Protein AF-0000000068214207 (afdb_homodimer)

Solvent-accessible surface area (backbone atoms only — not comparable to full-atom values): 16714 Å² total; per-residue (Å²): 138,81,80,81,78,82,80,78,78,84,85,83,84,78,86,74,85,79,82,83,81,85,72,77,84,81,68,82,76,69,78,72,74,72,74,78,68,81,63,78,67,68,69,69,71,73,60,48,69,48,58,35,72,95,20,14,18,30,34,44,72,67,42,68,62,35,40,56,41,57,46,81,55,91,61,76,76,52,56,65,36,83,34,56,50,50,38,34,32,45,33,38,42,35,91,64,33,37,33,70,82,72,44,88,55,45,78,39,36,22,32,76,76,8,37,56,75,55,80,84,67,50,44,38,74,55,79,74,74,68,86,118,138,85,74,78,77,78,83,81,84,85,75,87,79,84,82,77,83,78,84,81,82,85,74,78,84,81,66,82,76,71,80,70,74,73,76,78,68,81,64,76,69,68,69,68,70,72,60,49,70,49,58,35,73,96,20,14,19,31,36,44,72,67,40,68,63,34,39,56,42,58,46,82,55,92,61,75,76,53,57,65,36,82,35,57,51,49,37,34,34,45,32,39,42,35,90,66,33,37,33,70,82,71,44,88,55,45,79,39,35,22,31,77,77,8,37,56,77,56,80,83,67,48,45,39,74,56,78,73,75,67,86,116

Radius of gyration: 29.57 Å; Cα contacts (8 Å, |Δi|>4): 402; chains: 2; bounding box: 82×97×97 Å

Nearest PDB structures (foldseek):
  4lot-assembly1_A  TM=7.565E-01  e=9.568E-03  Homo sapiens
  3zd2-assembly1_A  TM=7.127E-01  e=1.362E-02  Homo sapiens
  3zd2-assembly1_B  TM=7.220E-01  e=1.724E-02  Homo sapiens
  8cmu-assembly1_D  TM=7.152E-01  e=2.182E-02  Homo sapiens
  2v8e-assembly1_A  TM=5.610E-01  e=4.692E-02  Homo sapiens

pLDDT: mean 70.34, std 30.85, range [21.95, 98.81]

Secondary structure (DSSP, 8-state):
-------------------------------------------------PBPGGG-EEPPPPPTTEEEEEESS-----TT-EE-TT-EEEEEEPTTEEETT-SSSEEEEB-TTS-BSSPPP-EEEP------/-------------------------------------------------PBPGGG-EEPPPPPTTEEEEEESS-----TT-EE-TT-EEEEEEPTTEEETT-SSSEEEEB-TTS-BSSPPP-EEEP------

Sequence (264 aa):
MTTVLLYRSLTLLVVYSFISNIYGVLSPAIPVTYNHSSTRIKREDTKSNEKGANGTCIAPPQPANGRWIVLGSNLTNVPGQIIDKFTVLSITCNNNYVLSTHETFHLMVCLDEGKWNSEMPHCNIKKRHNAIMTTVLLYRSLTLLVVYSFISNIYGVLSPAIPVTYNHSSTRIKREDTKSNEKGANGTCIAPPQPANGRWIVLGSNLTNVPGQIIDKFTVLSITCNNNYVLSTHETFHLMVCLDEGKWNSEMPHCNIKKRHNAI

InterPro domains:
  IPR000436 Sushi/SCR/CCP domain [PF00084] (88-123)
  IPR000436 Sushi/SCR/CCP domain [PS50923] (55-125)
  IPR000436 Sushi/SCR/CCP domain [SM00032] (57-123)
  IPR000436 Sushi/SCR/CCP domain [cd00033] (57-123)
  IPR035976 Sushi/SCR/CCP superfamily [SSF57535] (57-125)

Structure (mmCIF, N/CA/C/O backbone):
data_AF-0000000068214207-model_v1
#
loop_
_entity.id
_entity.type
_entity.pdbx_description
1 polymer 'Sushi domain-containing protein'
#
loop_
_atom_site.group_PDB
_atom_site.id
_atom_site.type_symbol
_atom_site.label_atom_id
_atom_site.label_alt_id
_atom_site.label_comp_id
_atom_site.label_asym_id
_atom_site.label_entity_id
_atom_site.label_seq_id
_atom_site.pdbx_PDB_ins_code
_atom_site.Cartn_x
_atom_site.Cartn_y
_atom_site.Cartn_z
_atom_site.occupancy
_atom_site.B_iso_or_equiv
_atom_site.auth_seq_id
_atom_site.auth_comp_id
_atom_site.auth_asym_id
_atom_site.auth_atom_id
_atom_site.pdbx_PDB_model_num
ATOM 1 N N . MET A 1 1 ? 32.438 4.137 60.844 1 35.41 1 MET A N 1
ATOM 2 C CA . MET A 1 1 ? 31.312 3.393 60.281 1 35.41 1 MET A CA 1
ATOM 3 C C . MET A 1 1 ? 30.469 4.273 59.375 1 35.41 1 MET A C 1
ATOM 5 O O . MET A 1 1 ? 29.641 5.059 59.844 1 35.41 1 MET A O 1
ATOM 9 N N . THR A 1 2 ? 31.203 5.051 58.469 1 40.19 2 THR A N 1
ATOM 10 C CA . THR A 1 2 ? 30.953 6.148 57.531 1 40.19 2 THR A CA 1
ATOM 11 C C . THR A 1 2 ? 30 5.715 56.406 1 40.19 2 THR A C 1
ATOM 13 O O . THR A 1 2 ? 30.219 4.688 55.781 1 40.19 2 THR A O 1
ATOM 16 N N . THR A 1 3 ? 28.641 6 56.625 1 37.28 3 THR A N 1
ATOM 17 C CA . THR A 1 3 ? 27.422 5.688 55.906 1 37.28 3 THR A CA 1
ATOM 18 C C . THR A 1 3 ? 27.531 6.125 54.438 1 37.28 3 THR A C 1
ATOM 20 O O . THR A 1 3 ? 27.922 7.258 54.156 1 37.28 3 THR A O 1
ATOM 23 N N . VAL A 1 4 ? 27.875 5.242 53.438 1 33.78 4 VAL A N 1
ATOM 24 C CA . VAL A 1 4 ? 28.062 5.227 52 1 33.78 4 VAL A CA 1
ATOM 25 C C . VAL A 1 4 ? 26.797 5.73 51.312 1 33.78 4 VAL A C 1
ATOM 27 O O . VAL A 1 4 ? 25.766 5.059 51.312 1 33.78 4 VAL A O 1
ATOM 30 N N . LEU A 1 5 ? 26.422 7.055 51.531 1 31.66 5 LEU A N 1
ATOM 31 C CA . LEU A 1 5 ? 25.203 7.551 50.906 1 31.66 5 LEU A CA 1
ATOM 32 C C . LEU A 1 5 ? 25.234 7.336 49.406 1 31.66 5 LEU A C 1
ATOM 34 O O . LEU A 1 5 ? 26.25 7.633 48.75 1 31.66 5 LEU A O 1
ATOM 38 N N . LEU A 1 6 ? 24.422 6.43 48.844 1 29.53 6 LEU A N 1
ATOM 39 C CA . LEU A 1 6 ? 24 5.926 47.562 1 29.53 6 LEU A CA 1
ATOM 40 C C . LEU A 1 6 ? 23.609 7.07 46.625 1 29.53 6 LEU A C 1
ATOM 42 O O . LEU A 1 6 ? 22.734 7.871 46.969 1 29.53 6 LEU A O 1
ATOM 46 N N . TYR A 1 7 ? 24.578 7.699 45.75 1 28.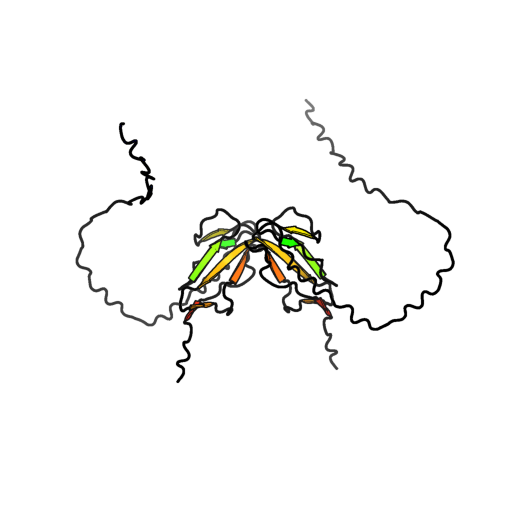33 7 TYR A N 1
ATOM 47 C CA . TYR A 1 7 ? 24.609 8.734 44.75 1 28.33 7 TYR A CA 1
ATOM 48 C C . TYR A 1 7 ? 23.641 8.422 43.594 1 28.33 7 TYR A C 1
ATOM 50 O O . TYR A 1 7 ? 23.969 7.633 42.719 1 28.33 7 TYR A O 1
ATOM 58 N N . ARG A 1 8 ? 22.344 7.926 43.688 1 31.72 8 ARG A N 1
ATOM 59 C CA . ARG A 1 8 ? 21.656 7.512 42.469 1 31.72 8 ARG A CA 1
ATOM 60 C C . ARG A 1 8 ? 21.344 8.703 41.562 1 31.72 8 ARG A C 1
ATOM 62 O O . ARG A 1 8 ? 20.344 9.398 41.781 1 31.72 8 ARG A O 1
ATOM 69 N N . SER A 1 9 ? 22.156 9.852 41.312 1 30.44 9 SER A N 1
ATOM 70 C CA . SER A 1 9 ? 21.594 11.039 40.656 1 30.44 9 SER A CA 1
ATOM 71 C C . SER A 1 9 ? 21.344 10.797 39.188 1 30.44 9 SER A C 1
ATOM 73 O O . SER A 1 9 ? 22.281 10.688 38.375 1 30.44 9 SER A O 1
ATOM 75 N N . LEU A 1 10 ? 20.453 9.922 38.594 1 27.72 10 LEU A N 1
ATOM 76 C CA . LEU A 1 10 ? 20.312 9.773 37.156 1 27.72 10 LEU A CA 1
ATOM 77 C C . LEU A 1 10 ? 19.844 11.078 36.5 1 27.72 10 LEU A C 1
ATOM 79 O O . LEU A 1 10 ? 18.797 11.617 36.906 1 27.72 10 LEU A O 1
ATOM 83 N N . THR A 1 11 ? 20.703 12.016 35.781 1 28.22 11 THR A N 1
ATOM 84 C CA . THR A 1 11 ? 20.656 13.281 35.062 1 28.22 11 THR A CA 1
ATOM 85 C C . THR A 1 11 ? 19.781 13.156 33.812 1 28.22 11 THR A C 1
ATOM 87 O O . THR A 1 11 ? 20.016 12.273 33 1 28.22 11 THR A O 1
ATOM 90 N N . LEU A 1 12 ? 18.391 13.547 33.75 1 24.48 12 LEU A N 1
ATOM 91 C CA . LEU A 1 12 ? 17.375 13.672 32.719 1 24.48 12 LEU A CA 1
ATOM 92 C C . LEU A 1 12 ? 17.766 14.727 31.688 1 24.48 12 LEU A C 1
ATOM 94 O O . LEU A 1 12 ? 17.875 15.906 32.031 1 24.48 12 LEU A O 1
ATOM 98 N N . LEU A 1 13 ? 18.656 14.594 30.625 1 25.36 13 LEU A N 1
ATOM 99 C CA . LEU A 1 13 ? 19.125 15.531 29.609 1 25.36 13 LEU A CA 1
ATOM 100 C C . LEU A 1 13 ? 17.984 15.992 28.719 1 25.36 13 LEU A C 1
ATOM 102 O O . LEU A 1 13 ? 17.422 15.195 27.953 1 25.36 13 LEU A O 1
ATOM 106 N N . VAL A 1 14 ? 17 16.953 29 1 24.53 14 VAL A N 1
ATOM 107 C CA . VAL A 1 14 ? 15.93 17.547 28.203 1 24.53 14 VAL A CA 1
ATOM 108 C C . VAL A 1 14 ? 16.516 18.469 27.141 1 24.53 14 VAL A C 1
ATOM 110 O O . VAL A 1 14 ? 17.234 19.406 27.453 1 24.53 14 VAL A O 1
ATOM 113 N N . VAL A 1 15 ? 16.953 18.078 25.844 1 24.22 15 VAL A N 1
ATOM 114 C CA . VAL A 1 15 ? 17.531 18.828 24.719 1 24.22 15 VAL A CA 1
ATOM 115 C C . VAL A 1 15 ? 16.531 19.891 24.25 1 24.22 15 VAL A C 1
ATOM 117 O O . VAL A 1 15 ? 15.562 19.578 23.547 1 24.22 15 VAL A O 1
ATOM 120 N N . TYR A 1 16 ? 15.938 20.844 24.984 1 22.55 16 TYR A N 1
ATOM 121 C CA . TYR A 1 16 ? 14.984 21.844 24.531 1 22.55 16 TYR A CA 1
ATOM 122 C C . TYR A 1 16 ? 15.656 22.891 23.641 1 22.55 16 TYR A C 1
ATOM 124 O O . TYR A 1 16 ? 16.562 23.594 24.078 1 22.55 16 TYR A O 1
ATOM 132 N N . SER A 1 17 ? 16.125 22.672 22.344 1 25.27 17 SER A N 1
ATOM 133 C CA . SER A 1 17 ? 16.734 23.766 21.609 1 25.27 17 SER A CA 1
ATOM 134 C C . SER A 1 17 ? 15.789 24.953 21.484 1 25.27 17 SER A C 1
ATOM 136 O O . SER A 1 17 ? 14.688 24.828 20.953 1 25.27 17 SER A O 1
ATOM 138 N N . PHE A 1 18 ? 15.82 26 22.312 1 23.94 18 PHE A N 1
ATOM 139 C CA . PHE A 1 18 ? 15.211 27.312 22.516 1 23.94 18 PHE A CA 1
ATOM 140 C C . PHE A 1 18 ? 15.508 28.234 21.344 1 23.94 18 PHE A C 1
ATOM 142 O O . PHE A 1 18 ? 16.656 28.656 21.141 1 23.94 18 PHE A O 1
ATOM 149 N N . ILE A 1 19 ? 14.891 28.141 20.094 1 27.11 19 ILE A N 1
ATOM 150 C CA . ILE A 1 19 ? 15 29.141 19.047 1 27.11 19 ILE A CA 1
ATOM 151 C C . ILE A 1 19 ? 14.609 30.516 19.594 1 27.11 19 ILE A C 1
ATOM 153 O O . ILE A 1 19 ? 13.586 30.641 20.266 1 27.11 19 ILE A O 1
ATOM 157 N N . SER A 1 20 ? 15.492 31.484 19.531 1 25.88 20 SER A N 1
ATOM 158 C CA . SER A 1 20 ? 15.617 32.875 19.922 1 25.88 20 SER A CA 1
ATOM 159 C C . SER A 1 20 ? 14.383 33.688 19.516 1 25.88 20 SER A C 1
ATOM 161 O O . SER A 1 20 ? 13.672 33.312 18.594 1 25.88 20 SER A O 1
ATOM 163 N N . ASN A 1 21 ? 13.953 34.719 20.344 1 25.84 21 ASN A N 1
ATOM 164 C CA . ASN A 1 21 ? 12.922 35.656 20.781 1 25.84 21 ASN A CA 1
ATOM 165 C C . ASN A 1 21 ? 12.852 36.875 19.875 1 25.84 21 ASN A C 1
ATOM 167 O O . ASN A 1 21 ? 13.578 37.875 20.078 1 25.84 21 ASN A O 1
ATOM 171 N N . ILE A 1 22 ? 12.836 36.969 18.531 1 25.45 22 ILE A N 1
ATOM 172 C CA . ILE A 1 22 ? 12.891 38.219 17.766 1 25.45 22 ILE A CA 1
ATOM 173 C C . ILE A 1 22 ? 11.742 39.125 18.188 1 25.45 22 ILE A C 1
ATOM 175 O O . ILE A 1 22 ? 10.57 38.781 18.016 1 25.45 22 ILE A O 1
ATOM 179 N N . TYR A 1 23 ? 11.836 40.094 19.141 1 27.39 23 TYR A N 1
ATOM 180 C CA . TYR A 1 23 ? 11.023 41 19.938 1 27.39 23 TYR A CA 1
ATOM 181 C C . TYR A 1 23 ? 10.359 42.031 19.031 1 27.39 23 TYR A C 1
ATOM 183 O O . TYR A 1 23 ? 9.727 42.969 19.531 1 27.39 23 TYR A O 1
ATOM 191 N N . GLY A 1 24 ? 10.461 42.156 17.734 1 28.98 24 GLY A N 1
ATOM 192 C CA . GLY A 1 24 ? 10.109 43.469 17.234 1 28.98 24 GLY A CA 1
ATOM 193 C C . GLY A 1 24 ? 8.703 43.906 17.625 1 28.98 24 GLY A C 1
ATOM 194 O O . GLY A 1 24 ? 7.898 43.094 18.047 1 28.98 24 GLY A O 1
ATOM 195 N N . VAL A 1 25 ? 8.359 45.312 17.641 1 34.81 25 VAL A N 1
ATOM 196 C CA . VAL A 1 25 ? 7.297 46.219 18.078 1 34.81 25 VAL A CA 1
ATOM 197 C C . VAL A 1 25 ? 5.961 45.75 17.484 1 34.81 25 VAL A C 1
ATOM 199 O O . VAL A 1 25 ? 5.887 45.344 16.328 1 34.81 25 VAL A O 1
ATOM 202 N N . LEU A 1 26 ? 4.945 45.5 18.375 1 28.33 26 LEU A N 1
ATOM 203 C CA . LEU A 1 26 ? 3.584 44.969 18.312 1 28.33 26 LEU A CA 1
ATOM 204 C C . LEU A 1 26 ? 2.662 45.969 17.594 1 28.33 26 LEU A C 1
ATOM 206 O O . LEU A 1 26 ? 2.373 47.031 18.094 1 28.33 26 LEU A O 1
ATOM 210 N N . SER A 1 27 ? 3.037 46.438 16.391 1 33.22 27 SER A N 1
ATOM 211 C CA . SER A 1 27 ? 2.111 47.438 15.852 1 33.22 27 SER A CA 1
ATOM 212 C C . SER A 1 27 ? 0.667 46.969 15.969 1 33.22 27 SER A C 1
ATOM 214 O O . SER A 1 27 ? 0.401 45.781 16 1 33.22 27 SER A O 1
ATOM 216 N N . PRO A 1 28 ? -0.326 47.969 16.359 1 29.81 28 PRO A N 1
ATOM 217 C CA . PRO A 1 28 ? -1.737 47.656 16.609 1 29.81 28 PRO A CA 1
ATOM 218 C C . PRO A 1 28 ? -2.383 46.844 15.5 1 29.81 28 PRO A C 1
ATOM 220 O O . PRO A 1 28 ? -2.043 47 14.328 1 29.81 28 PRO A O 1
ATOM 223 N N . ALA A 1 29 ? -2.793 45.656 15.789 1 31.72 29 ALA A N 1
ATOM 224 C CA . ALA A 1 29 ? -3.381 44.688 14.859 1 31.72 29 ALA A CA 1
ATOM 225 C C . ALA A 1 29 ? -4.602 45.281 14.164 1 31.72 29 ALA A C 1
ATOM 227 O O . ALA A 1 29 ? -5.516 45.781 14.82 1 31.72 29 ALA A O 1
ATOM 228 N N . ILE A 1 30 ? -4.289 46.062 13.133 1 33.38 30 ILE A N 1
ATOM 229 C CA . ILE A 1 30 ? -5.43 46.562 12.359 1 33.38 30 ILE A CA 1
ATOM 230 C C . ILE A 1 30 ? -6.465 45.438 12.219 1 33.38 30 ILE A C 1
ATOM 232 O O . ILE A 1 30 ? -6.109 44.281 12.016 1 33.38 30 ILE A O 1
ATOM 236 N N . PRO A 1 31 ? -7.652 45.594 12.773 1 30.81 31 PRO A N 1
ATOM 237 C CA . PRO A 1 31 ? -8.75 44.625 12.68 1 30.81 31 PRO A CA 1
ATOM 238 C C . PRO A 1 31 ? -9 44.156 11.25 1 30.81 31 PRO A C 1
ATOM 240 O O . PRO A 1 31 ? -9.227 44.969 10.359 1 30.81 31 PRO A O 1
ATOM 243 N N . VAL A 1 32 ? -8.164 43.375 10.75 1 29.14 32 VAL A N 1
ATOM 244 C CA . VAL A 1 32 ? -8.453 42.906 9.391 1 29.14 32 VAL A CA 1
ATOM 245 C C . VAL A 1 32 ? -9.852 42.281 9.336 1 29.14 32 VAL A C 1
ATOM 247 O O . VAL A 1 32 ? -10.148 41.344 10.078 1 29.14 32 VAL A O 1
ATOM 250 N N . THR A 1 33 ? -10.844 43.031 9.172 1 29.58 33 THR A N 1
ATOM 251 C CA . THR A 1 33 ? -12.18 42.562 8.867 1 29.58 33 THR A CA 1
ATOM 252 C C . THR A 1 33 ? -12.133 41.5 7.773 1 29.58 33 THR A C 1
ATOM 254 O O . THR A 1 33 ? -11.555 41.719 6.707 1 29.58 33 THR A O 1
ATOM 257 N N . TYR A 1 34 ? -11.883 40.281 8.18 1 25.53 34 TYR A N 1
ATOM 258 C CA . TYR A 1 34 ? -11.992 39.156 7.242 1 25.53 34 TYR A CA 1
ATOM 259 C C . TYR A 1 34 ? -13.359 39.156 6.559 1 25.53 34 TYR A C 1
ATOM 261 O O . TYR A 1 34 ? -14.391 39.125 7.227 1 25.53 34 TYR A O 1
ATOM 269 N N . ASN A 1 35 ? -13.562 40.062 5.676 1 28.19 35 ASN A N 1
ATOM 270 C CA . ASN A 1 35 ? -14.742 39.812 4.859 1 28.19 35 ASN A CA 1
ATOM 271 C C . ASN A 1 35 ? -14.789 38.375 4.371 1 28.19 35 ASN A C 1
ATOM 273 O O . ASN A 1 35 ? -13.82 37.875 3.799 1 28.19 35 ASN A O 1
ATOM 277 N N . HIS A 1 36 ? -15.523 37.469 5.113 1 27.23 36 HIS A N 1
ATOM 278 C CA .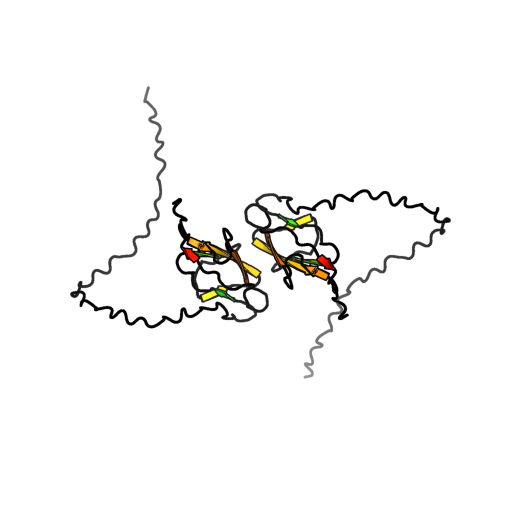 HIS A 1 36 ? -15.906 36.094 4.773 1 27.23 36 HIS A CA 1
ATOM 279 C C . HIS A 1 36 ? -16.453 36.031 3.352 1 27.23 36 HIS A C 1
ATOM 281 O O . HIS A 1 36 ? -17.656 36.125 3.139 1 27.23 36 HIS A O 1
ATOM 287 N N . SER A 1 37 ? -16.047 36.75 2.428 1 32.69 37 SER A N 1
ATOM 288 C CA . SER A 1 37 ? -16.578 36.375 1.122 1 32.69 37 SER A CA 1
ATOM 289 C C . SER A 1 37 ? -16.406 34.875 0.877 1 32.69 37 SER A C 1
ATOM 291 O O . SER A 1 37 ? -15.375 34.281 1.229 1 32.69 37 SER A O 1
ATOM 293 N N . SER A 1 38 ? -17.5 34.031 0.936 1 33.53 38 SER A N 1
ATOM 294 C CA . SER A 1 38 ? -17.688 32.625 0.613 1 33.53 38 SER A CA 1
ATOM 295 C C . SER A 1 38 ? -16.891 32.25 -0.625 1 33.53 38 SER A C 1
ATOM 297 O O . SER A 1 38 ? -17.438 32.188 -1.729 1 33.53 38 SER A O 1
ATOM 299 N N . THR A 1 39 ? -15.891 32.906 -1.012 1 33.38 39 THR A N 1
ATOM 300 C CA . THR A 1 39 ? -15.172 32.312 -2.141 1 33.38 39 THR A CA 1
ATOM 301 C C . THR A 1 39 ? -14.938 30.828 -1.913 1 33.38 39 THR A C 1
ATOM 303 O O . THR A 1 39 ? -14.484 30.422 -0.842 1 33.38 39 THR A O 1
ATOM 306 N N . ARG A 1 40 ? -15.867 29.953 -2.443 1 33.78 40 ARG A N 1
ATOM 307 C CA . ARG A 1 40 ? -15.633 28.516 -2.578 1 33.78 40 ARG A CA 1
ATOM 308 C C . ARG A 1 40 ? -14.148 28.219 -2.764 1 33.78 40 ARG A C 1
ATOM 310 O O . ARG A 1 40 ? -13.562 28.562 -3.793 1 33.78 40 ARG A O 1
ATOM 317 N N . ILE A 1 41 ? -13.32 28.562 -1.83 1 36.31 41 ILE A N 1
ATOM 318 C CA . ILE A 1 41 ? -11.945 28.094 -1.821 1 36.31 41 ILE A CA 1
ATOM 319 C C . ILE A 1 41 ? -11.844 26.781 -2.605 1 36.31 41 ILE A C 1
ATOM 321 O O . ILE A 1 41 ? -12.492 25.797 -2.256 1 36.31 41 ILE A O 1
ATOM 325 N N . LYS A 1 42 ? -11.898 26.844 -3.922 1 34.62 42 LYS A N 1
ATOM 326 C CA . LYS A 1 42 ? -11.461 25.672 -4.688 1 34.62 42 LYS A CA 1
ATOM 327 C C . LYS A 1 42 ? -10.5 24.812 -3.875 1 34.62 42 LYS A C 1
ATOM 329 O O . LYS A 1 42 ? -9.461 25.281 -3.426 1 34.62 42 LYS A O 1
ATOM 334 N N . ARG A 1 43 ? -10.953 24.109 -2.842 1 36.53 43 ARG A N 1
ATOM 335 C CA . ARG A 1 43 ? -10.078 23.047 -2.367 1 36.53 43 ARG A CA 1
ATOM 336 C C . ARG A 1 43 ? -9.117 22.594 -3.463 1 36.53 43 ARG A C 1
ATOM 338 O O . ARG A 1 43 ? -9.539 22.094 -4.504 1 36.53 43 ARG A O 1
ATOM 345 N N . GLU A 1 44 ? -8.234 23.484 -3.926 1 37.47 44 GLU A N 1
ATOM 346 C CA . GLU A 1 44 ? -7.184 22.891 -4.75 1 37.47 44 GLU A CA 1
ATOM 347 C C . GLU A 1 44 ? -7.004 21.406 -4.438 1 37.47 44 GLU A C 1
ATOM 349 O O . GLU A 1 44 ? -6.656 21.047 -3.311 1 37.47 44 GLU A O 1
ATOM 354 N N . ASP A 1 45 ? -7.977 20.594 -4.809 1 41.16 45 ASP A N 1
ATOM 355 C CA . ASP A 1 45 ? -7.664 19.172 -4.879 1 41.16 45 ASP A CA 1
ATOM 356 C C . ASP A 1 45 ? -6.168 18.938 -5.07 1 41.16 45 ASP A C 1
ATOM 358 O O . ASP A 1 45 ? -5.637 19.156 -6.16 1 41.16 45 ASP A O 1
ATOM 362 N N . THR A 1 46 ? -5.352 19.516 -4.25 1 45.47 46 THR A N 1
ATOM 363 C CA . THR A 1 46 ? -3.938 19.172 -4.277 1 45.47 46 THR A CA 1
ATOM 364 C C . THR A 1 46 ? -3.75 17.734 -4.777 1 45.47 46 THR A C 1
ATOM 366 O O . THR A 1 46 ? -3.836 16.781 -3.996 1 45.47 46 THR A O 1
ATOM 369 N N . LYS A 1 47 ? -4.445 17.484 -5.82 1 51 47 LYS A N 1
ATOM 370 C CA . LYS A 1 47 ? -4.105 16.219 -6.484 1 51 47 LYS A CA 1
ATOM 371 C C . LYS A 1 47 ? -2.598 15.984 -6.465 1 51 47 LYS A C 1
ATOM 373 O O . LYS A 1 47 ? -1.826 16.812 -6.953 1 51 47 LYS A O 1
ATOM 378 N N . SER A 1 48 ? -2.074 15.508 -5.453 1 58.78 48 SER A N 1
ATOM 379 C CA . SER A 1 48 ? -0.703 15.023 -5.363 1 58.78 48 SER A CA 1
ATOM 380 C C . SER A 1 48 ? -0.251 14.391 -6.676 1 58.78 48 SER A C 1
ATOM 382 O O . SER A 1 48 ? 0.478 13.398 -6.676 1 58.78 48 SER A O 1
ATOM 384 N N . ASN A 1 49 ? -0.921 14.906 -7.742 1 63.75 49 ASN A N 1
ATOM 385 C CA . ASN A 1 49 ? -0.551 14.242 -8.984 1 63.75 49 ASN A CA 1
ATOM 386 C C . ASN A 1 49 ? 0.759 14.781 -9.547 1 63.75 49 ASN A C 1
ATOM 388 O O . ASN A 1 49 ? 1.098 14.523 -10.703 1 63.75 49 ASN A O 1
ATOM 392 N N . GLU A 1 50 ? 1.36 15.602 -8.688 1 72.38 50 GLU A N 1
ATOM 393 C CA . GLU A 1 50 ? 2.619 16.062 -9.273 1 72.38 50 GLU A CA 1
ATOM 394 C C . GLU A 1 50 ? 3.627 14.914 -9.367 1 72.38 50 GLU A C 1
ATOM 396 O O . GLU A 1 50 ? 3.791 14.141 -8.422 1 72.38 50 GLU A O 1
ATOM 401 N N . LYS A 1 51 ? 4.07 14.711 -10.602 1 77.44 51 LYS A N 1
ATOM 402 C CA . LYS A 1 51 ? 5.062 13.68 -10.891 1 77.44 51 LYS A CA 1
ATOM 403 C C . LYS A 1 51 ? 6.48 14.219 -10.727 1 77.44 51 LYS A C 1
ATOM 405 O O . LYS A 1 51 ? 6.781 15.328 -11.164 1 77.44 51 LYS A O 1
ATOM 410 N N . GLY A 1 52 ? 7.211 13.547 -9.922 1 80.25 52 GLY A N 1
ATOM 411 C CA . GLY A 1 52 ? 8.633 13.859 -9.836 1 80.25 52 GLY A CA 1
ATOM 412 C C . GLY A 1 52 ? 9.414 13.383 -11.047 1 80.25 52 GLY A C 1
ATOM 413 O O . GLY A 1 52 ? 8.836 12.828 -11.992 1 80.25 52 GLY A O 1
ATOM 414 N N . ALA A 1 53 ? 10.602 13.75 -11.109 1 82.12 53 ALA A N 1
ATOM 415 C CA . ALA A 1 53 ? 11.492 13.258 -12.164 1 82.12 53 ALA A CA 1
ATOM 416 C C . ALA A 1 53 ? 11.773 11.766 -11.992 1 82.12 53 ALA A C 1
ATOM 418 O O . ALA A 1 53 ? 11.766 11.25 -10.875 1 82.12 53 ALA A O 1
ATOM 419 N N . ASN A 1 54 ? 12.047 11.008 -13.062 1 88.88 54 ASN A N 1
ATOM 420 C CA . ASN A 1 54 ? 12.547 9.641 -13.102 1 88.88 54 ASN A CA 1
ATOM 421 C C . ASN A 1 54 ? 11.641 8.695 -12.32 1 88.88 54 ASN A C 1
ATOM 423 O O . ASN A 1 54 ? 12.125 7.84 -11.578 1 88.88 54 ASN A O 1
ATOM 427 N N . GLY A 1 55 ? 10.359 9 -12.32 1 91.69 55 GLY A N 1
ATOM 428 C CA . GLY A 1 55 ? 9.422 8.047 -11.742 1 91.69 55 GLY A CA 1
ATOM 429 C C . GLY A 1 55 ? 9.211 8.258 -10.25 1 91.69 55 GLY A C 1
ATOM 430 O O . GLY A 1 55 ? 8.633 7.398 -9.578 1 91.69 55 GLY A O 1
ATOM 431 N N . THR A 1 56 ? 9.828 9.336 -9.742 1 95.75 56 THR A N 1
ATOM 432 C CA . THR A 1 56 ? 9.641 9.68 -8.336 1 95.75 56 THR A CA 1
ATOM 433 C C . THR A 1 56 ? 8.344 10.453 -8.141 1 95.75 56 THR A C 1
ATOM 435 O O . THR A 1 56 ? 7.754 10.945 -9.102 1 95.75 56 THR A O 1
ATOM 438 N N . CYS A 1 57 ? 7.93 10.484 -6.969 1 97.12 57 CYS A N 1
ATOM 439 C CA . CYS A 1 57 ? 6.738 11.25 -6.625 1 97.12 57 CYS A CA 1
ATOM 440 C C . CYS A 1 57 ? 7.102 12.508 -5.844 1 97.12 57 CYS A C 1
ATOM 442 O O . CYS A 1 57 ? 8.203 12.609 -5.293 1 97.12 57 CYS A O 1
ATOM 444 N N . ILE A 1 58 ? 6.188 13.438 -5.906 1 96.75 58 ILE A N 1
ATOM 445 C CA . ILE A 1 58 ? 6.262 14.617 -5.047 1 96.75 58 ILE A CA 1
ATOM 446 C C . ILE A 1 58 ? 5.332 14.438 -3.846 1 96.75 58 ILE A C 1
ATOM 448 O O . ILE A 1 58 ? 4.156 14.102 -4.008 1 96.75 58 ILE A O 1
ATOM 452 N N . ALA A 1 59 ? 5.895 14.555 -2.643 1 96.88 59 ALA A N 1
ATOM 453 C CA . ALA A 1 59 ? 5.09 14.391 -1.435 1 96.88 59 ALA A CA 1
ATOM 454 C C . ALA A 1 59 ? 3.9 15.344 -1.436 1 96.88 59 ALA A C 1
ATOM 456 O O . ALA A 1 59 ? 4.062 16.547 -1.642 1 96.88 59 ALA A O 1
ATOM 457 N N . PRO A 1 60 ? 2.725 14.828 -1.181 1 97.5 60 PRO A N 1
ATOM 458 C CA . PRO A 1 60 ? 1.553 15.703 -1.15 1 97.5 60 PRO A CA 1
ATOM 459 C C . PRO A 1 60 ? 1.519 16.594 0.087 1 97.5 60 PRO A C 1
ATOM 461 O O . PRO A 1 60 ? 2.264 16.375 1.042 1 97.5 60 PRO A O 1
ATOM 464 N N . PRO A 1 61 ? 0.669 17.641 0.033 1 97.56 61 PRO A N 1
ATOM 465 C CA . PRO A 1 61 ? 0.436 18.359 1.2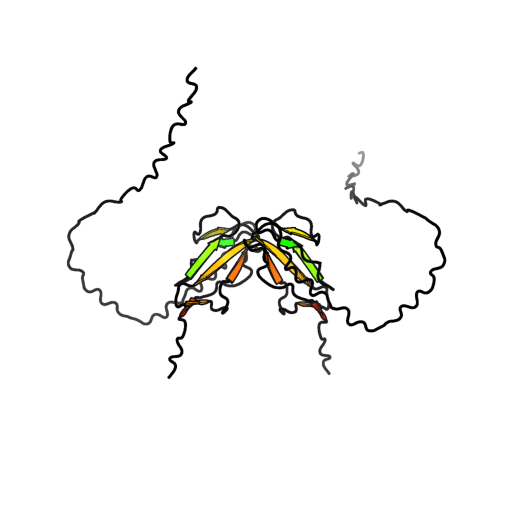82 1 97.56 61 PRO A CA 1
ATOM 466 C C . PRO A 1 61 ? -0.102 17.469 2.395 1 97.56 61 PRO A C 1
ATOM 468 O O . PRO A 1 61 ? -0.712 16.438 2.119 1 97.56 61 PRO A O 1
ATOM 471 N N . GLN A 1 62 ? 0.209 17.828 3.607 1 97.81 62 GLN A N 1
ATOM 472 C CA . GLN A 1 62 ? -0.462 17.141 4.699 1 97.81 62 GLN A CA 1
ATOM 473 C C . GLN A 1 62 ? -1.976 17.312 4.617 1 97.81 62 GLN A C 1
ATOM 475 O O . GLN A 1 62 ? -2.463 18.391 4.285 1 97.81 62 GLN A O 1
ATOM 480 N N . PRO A 1 63 ? -2.768 16.312 4.859 1 98.12 63 PRO A N 1
ATOM 481 C CA . PRO A 1 63 ? -4.219 16.5 4.844 1 98.12 63 PRO A CA 1
ATOM 482 C C . PRO A 1 63 ? -4.715 17.391 5.984 1 98.12 63 PRO A C 1
ATOM 484 O O . PRO A 1 63 ? -4.145 17.375 7.078 1 98.12 63 PRO A O 1
ATOM 487 N N . ALA A 1 64 ? -5.777 18.109 5.684 1 98.06 64 ALA A N 1
ATOM 488 C CA . ALA A 1 64 ? -6.445 18.812 6.777 1 98.06 64 ALA A CA 1
ATOM 489 C C . ALA A 1 64 ? -6.93 17.828 7.84 1 98.06 64 ALA A C 1
ATOM 491 O O . ALA A 1 64 ? -7.52 16.797 7.516 1 98.06 64 ALA A O 1
ATOM 492 N N . ASN A 1 65 ? -6.562 18.141 9.062 1 98.31 65 ASN A N 1
ATOM 493 C CA . ASN A 1 65 ? -7.004 17.375 10.234 1 98.31 65 ASN A CA 1
ATOM 494 C C . ASN A 1 65 ? -6.445 15.953 10.219 1 98.31 65 ASN A C 1
ATOM 496 O O . ASN A 1 65 ? -7.09 15.023 10.711 1 98.31 65 ASN A O 1
ATOM 500 N N . GLY A 1 66 ? -5.359 15.773 9.633 1 98.69 66 GLY A N 1
ATOM 501 C CA . GLY A 1 66 ? -4.641 14.516 9.586 1 98.69 66 GLY A CA 1
ATOM 502 C C . GLY A 1 66 ? -3.166 14.672 9.273 1 98.69 66 GLY A C 1
ATOM 503 O O . GLY A 1 66 ? -2.633 15.789 9.32 1 98.69 66 GLY A O 1
ATOM 504 N N . ARG A 1 67 ? -2.537 13.57 9.016 1 98.56 67 ARG A N 1
ATOM 505 C CA . ARG A 1 67 ? -1.124 13.57 8.648 1 98.56 67 ARG A CA 1
ATOM 506 C C . ARG A 1 67 ? -0.765 12.328 7.848 1 98.56 67 ARG A C 1
ATOM 508 O O . ARG A 1 67 ? -1.469 11.32 7.914 1 98.56 67 ARG A O 1
ATOM 515 N N . TRP A 1 68 ? 0.235 12.469 7.078 1 98.31 68 TRP A N 1
ATOM 516 C CA . TRP A 1 68 ? 0.935 11.297 6.578 1 98.31 68 TRP A CA 1
ATOM 517 C C . TRP A 1 68 ? 2.369 11.25 7.09 1 98.31 68 TRP A C 1
ATOM 519 O O . TRP A 1 68 ? 2.955 12.289 7.402 1 98.31 68 TRP A O 1
ATOM 529 N N . ILE A 1 69 ? 2.922 10.125 7.27 1 98.12 69 ILE A N 1
ATOM 530 C CA . ILE A 1 69 ? 4.328 9.906 7.59 1 98.12 69 ILE A CA 1
ATOM 531 C C . ILE A 1 69 ? 4.949 8.953 6.562 1 98.12 69 ILE A C 1
ATOM 533 O O . ILE A 1 69 ? 4.258 8.102 6 1 98.12 69 ILE A O 1
ATOM 537 N N . VAL A 1 70 ? 6.211 9.141 6.242 1 97.56 70 VAL A N 1
ATOM 538 C CA . VAL A 1 70 ? 6.945 8.258 5.344 1 97.56 70 VAL A CA 1
ATOM 539 C C . VAL A 1 70 ? 7.379 7 6.094 1 97.56 70 VAL A C 1
ATOM 541 O O . VAL A 1 70 ? 7.938 7.086 7.191 1 97.56 70 VAL A O 1
ATOM 544 N N . LEU A 1 71 ? 7.086 5.852 5.504 1 96.06 71 LEU A N 1
ATOM 545 C CA . LEU A 1 71 ? 7.516 4.609 6.133 1 96.06 71 LEU A CA 1
ATOM 546 C C . LEU A 1 71 ? 8.789 4.082 5.48 1 96.06 71 LEU A C 1
ATOM 548 O O . LEU A 1 71 ? 8.961 4.203 4.266 1 96.06 71 LEU A O 1
ATOM 552 N N . GLY A 1 72 ? 9.633 3.391 6.246 1 89 72 GLY A N 1
ATOM 553 C CA . GLY A 1 72 ? 10.773 2.648 5.719 1 89 72 GLY A CA 1
ATOM 554 C C . GLY A 1 72 ? 11.914 3.543 5.273 1 89 72 GLY A C 1
ATOM 555 O O . GLY A 1 72 ? 12.812 3.102 4.551 1 89 72 GLY A O 1
ATOM 556 N N . SER A 1 73 ? 11.828 4.766 5.434 1 84.31 73 SER A N 1
ATOM 557 C CA . SER A 1 73 ? 12.922 5.664 5.059 1 84.31 73 SER A CA 1
ATOM 558 C C . SER A 1 73 ? 13.219 6.664 6.172 1 84.31 73 SER A C 1
ATOM 560 O O . SER A 1 73 ? 12.422 6.824 7.098 1 84.31 73 SER A O 1
ATOM 562 N N . ASN A 1 74 ? 14.383 7.246 6.109 1 86.62 74 ASN A N 1
ATOM 563 C CA . ASN A 1 74 ? 14.789 8.266 7.066 1 86.62 74 ASN A CA 1
ATOM 564 C C . ASN A 1 74 ? 14.359 9.664 6.613 1 86.62 74 ASN A C 1
ATOM 566 O O . ASN A 1 74 ? 14.859 10.664 7.125 1 86.62 74 ASN A O 1
ATOM 570 N N . LEU A 1 75 ? 13.531 9.633 5.641 1 88.19 75 LEU A N 1
ATOM 571 C CA . LEU A 1 75 ? 13.07 10.914 5.117 1 88.19 75 LEU A CA 1
ATOM 572 C C . LEU A 1 75 ? 12.156 11.617 6.121 1 88.19 75 LEU A C 1
ATOM 574 O O . LEU A 1 75 ? 11.383 10.961 6.816 1 88.19 75 LEU A O 1
ATOM 578 N N . THR A 1 76 ? 12.234 12.945 6.176 1 92.94 76 THR A N 1
ATOM 579 C CA . THR A 1 76 ? 11.305 13.75 6.969 1 92.94 76 THR A CA 1
ATOM 580 C C . THR A 1 76 ? 9.93 13.805 6.309 1 92.94 76 THR A C 1
ATOM 582 O O . THR A 1 76 ? 9.789 13.453 5.137 1 92.94 76 THR A O 1
ATOM 585 N N . ASN A 1 77 ? 8.93 14.109 7.062 1 95.44 77 ASN A N 1
ATOM 586 C CA . ASN A 1 77 ? 7.555 14.203 6.578 1 95.44 77 ASN A CA 1
ATOM 587 C C . ASN A 1 77 ? 7.238 15.609 6.074 1 95.44 77 ASN A C 1
ATOM 589 O O . ASN A 1 77 ? 6.402 16.312 6.648 1 95.44 77 ASN A O 1
ATOM 593 N N . VAL A 1 78 ? 7.887 15.977 4.953 1 96 78 VAL A N 1
ATOM 594 C CA . VAL A 1 78 ? 7.777 17.344 4.434 1 96 78 VAL A CA 1
ATOM 595 C C . VAL A 1 78 ? 7.055 17.328 3.088 1 96 78 VAL A C 1
ATOM 597 O O . VAL A 1 78 ? 7.484 16.641 2.15 1 96 78 VAL A O 1
ATOM 600 N N . PRO A 1 79 ? 5.879 18.078 2.945 1 96.75 79 PRO A N 1
ATOM 601 C CA . PRO A 1 79 ? 5.211 18.203 1.648 1 96.75 79 PRO A CA 1
ATOM 602 C C . PRO A 1 79 ? 6.141 18.719 0.554 1 96.75 79 PRO A C 1
ATOM 604 O O . PRO A 1 79 ? 7.055 19.5 0.833 1 96.75 79 PRO A O 1
ATOM 607 N N . GLY A 1 80 ? 5.926 18.25 -0.63 1 96.06 80 GLY A N 1
ATOM 608 C CA . GLY A 1 80 ? 6.645 18.797 -1.772 1 96.06 80 GLY A CA 1
ATOM 609 C C . GLY A 1 80 ? 7.992 18.141 -1.992 1 96.06 80 GLY A C 1
ATOM 610 O O . GLY A 1 80 ? 8.633 18.344 -3.023 1 96.06 80 GLY A O 1
ATOM 611 N N . GLN A 1 81 ? 8.477 17.391 -1.033 1 95.75 81 GLN A N 1
ATOM 612 C CA . GLN A 1 81 ? 9.758 16.719 -1.213 1 95.75 81 GLN A CA 1
ATOM 613 C C . GLN A 1 81 ? 9.656 15.586 -2.234 1 95.75 81 GLN A C 1
ATOM 615 O O . GLN A 1 81 ? 8.562 15.102 -2.521 1 95.75 81 GLN A O 1
ATOM 620 N N . ILE A 1 82 ? 10.789 15.219 -2.746 1 94.81 82 ILE A N 1
ATOM 621 C CA . ILE A 1 82 ? 10.844 14.102 -3.676 1 94.81 82 ILE A CA 1
ATOM 622 C C . ILE A 1 82 ? 10.766 12.781 -2.902 1 94.81 82 ILE A C 1
ATOM 624 O O . ILE A 1 82 ? 11.484 12.602 -1.917 1 94.81 82 ILE A O 1
ATOM 628 N N . ILE A 1 83 ? 9.875 11.938 -3.336 1 95.75 83 ILE A N 1
ATOM 629 C CA . ILE A 1 83 ? 9.695 10.625 -2.729 1 95.75 83 ILE A CA 1
ATOM 630 C C . ILE A 1 83 ? 10.07 9.531 -3.732 1 95.75 83 ILE A C 1
ATOM 632 O O . ILE A 1 83 ? 9.562 9.516 -4.855 1 95.75 83 ILE A O 1
ATOM 636 N N . ASP A 1 84 ? 10.922 8.648 -3.332 1 94.44 84 ASP A N 1
ATOM 637 C CA . ASP A 1 84 ? 11.406 7.594 -4.215 1 94.44 84 ASP A CA 1
ATOM 638 C C . ASP A 1 84 ? 10.289 6.605 -4.547 1 94.44 84 ASP A C 1
ATOM 640 O O . ASP A 1 84 ? 9.344 6.441 -3.773 1 94.44 84 ASP A O 1
ATOM 644 N N . LYS A 1 85 ? 10.562 5.922 -5.648 1 95.31 85 LYS A N 1
ATOM 645 C CA . LYS A 1 85 ? 9.656 4.844 -6.043 1 95.31 85 LYS A CA 1
ATOM 646 C C . LYS A 1 85 ? 9.547 3.795 -4.941 1 95.31 85 LYS A C 1
ATOM 648 O O . LYS A 1 85 ? 10.531 3.473 -4.277 1 95.31 85 LYS A O 1
ATOM 653 N N . PHE A 1 86 ? 8.203 3.27 -4.793 1 96.44 86 PHE A N 1
ATOM 654 C CA . PHE A 1 86 ? 7.852 2.145 -3.938 1 96.44 86 PHE A CA 1
ATOM 655 C C . PHE A 1 86 ? 7.953 2.531 -2.467 1 96.44 86 PHE A C 1
ATOM 657 O O . PHE A 1 86 ? 7.895 1.671 -1.586 1 96.44 86 PHE A O 1
ATOM 664 N N . THR A 1 87 ? 8.07 3.873 -2.203 1 96.25 87 THR A N 1
ATOM 665 C CA . THR A 1 87 ? 7.977 4.379 -0.838 1 96.25 87 THR A CA 1
ATOM 666 C C . THR A 1 87 ? 6.523 4.434 -0.381 1 96.25 87 THR A C 1
ATOM 668 O O . THR A 1 87 ? 5.633 4.773 -1.164 1 96.25 87 THR A O 1
ATOM 671 N N . VAL A 1 88 ? 6.312 4.102 0.875 1 97.81 88 VAL A N 1
ATOM 672 C CA . VAL A 1 88 ? 4.977 4.008 1.448 1 97.81 88 VAL A CA 1
ATOM 673 C C . VAL A 1 88 ? 4.719 5.207 2.361 1 97.81 88 VAL A C 1
ATOM 675 O O . VAL A 1 88 ? 5.535 5.512 3.236 1 97.81 88 VAL A O 1
ATOM 678 N N . LEU A 1 89 ? 3.568 5.844 2.125 1 98.38 89 LEU A N 1
ATOM 679 C CA . LEU A 1 89 ? 3.039 6.805 3.088 1 98.38 89 LEU A CA 1
ATOM 680 C C . LEU A 1 89 ? 1.919 6.184 3.914 1 98.38 89 LEU A C 1
ATOM 682 O O . LEU A 1 89 ? 1.058 5.484 3.375 1 98.38 89 LEU A O 1
ATOM 686 N N . SER A 1 90 ? 1.958 6.438 5.195 1 98.56 90 SER A N 1
ATOM 687 C CA . SER A 1 90 ? 0.842 6.09 6.07 1 98.56 90 SER A CA 1
ATOM 688 C C . SER A 1 90 ? 0.039 7.328 6.457 1 98.56 90 SER A C 1
ATOM 690 O O . SER A 1 90 ? 0.588 8.281 7.008 1 98.56 90 SER A O 1
ATOM 692 N N . ILE A 1 91 ? -1.26 7.297 6.191 1 98.69 91 ILE A N 1
ATOM 693 C CA . ILE A 1 91 ? -2.121 8.453 6.398 1 98.69 91 ILE A CA 1
ATOM 694 C C . ILE A 1 91 ? -3.086 8.188 7.551 1 98.69 91 ILE A C 1
ATOM 696 O O . ILE A 1 91 ? -3.719 7.129 7.598 1 98.69 91 ILE A O 1
ATOM 700 N N . THR A 1 92 ? -3.119 9.055 8.453 1 98.75 92 THR A N 1
ATOM 701 C CA . THR A 1 92 ? -4.051 8.992 9.578 1 98.75 92 THR A CA 1
ATOM 702 C C . THR A 1 92 ? -4.746 10.336 9.773 1 98.75 92 THR A C 1
ATOM 704 O O . THR A 1 92 ? -4.242 11.375 9.344 1 98.75 92 THR A O 1
ATOM 707 N N . CYS A 1 93 ? -5.941 10.25 10.344 1 98.81 93 CYS A N 1
ATOM 708 C CA . CYS A 1 93 ? -6.656 11.477 10.695 1 98.81 93 CYS A CA 1
ATOM 709 C C . CYS A 1 93 ? -6.52 11.781 12.18 1 98.81 93 CYS A C 1
ATOM 711 O O . CYS A 1 93 ? -6.258 10.875 12.984 1 98.81 93 CYS A O 1
ATOM 713 N N . ASN A 1 94 ? -6.641 13.062 12.531 1 98.38 94 ASN A N 1
ATOM 714 C CA . ASN A 1 94 ? -6.684 13.477 13.93 1 98.38 94 ASN A CA 1
ATOM 715 C C . ASN A 1 94 ? -7.891 12.883 14.656 1 98.38 94 ASN A C 1
ATOM 717 O O . ASN A 1 94 ? -8.836 12.414 14.016 1 98.38 94 ASN A O 1
ATOM 721 N N . ASN A 1 95 ? -7.73 12.953 15.992 1 96.75 95 ASN A N 1
ATOM 722 C CA . ASN A 1 95 ? -8.867 12.523 16.797 1 96.75 95 ASN A CA 1
ATOM 723 C C . ASN A 1 95 ? -10.148 13.242 16.375 1 96.75 95 ASN A C 1
ATOM 725 O O . ASN A 1 95 ? -10.133 14.43 16.062 1 96.75 95 ASN A O 1
ATOM 729 N N . ASN A 1 96 ? -11.273 12.641 16.25 1 97 96 ASN A N 1
ATOM 730 C CA . ASN A 1 96 ? -12.602 13.156 15.938 1 97 96 ASN A CA 1
ATOM 731 C C . ASN A 1 96 ? -12.844 13.195 14.43 1 97 96 ASN A C 1
ATOM 733 O O . ASN A 1 96 ? -13.898 13.648 13.977 1 97 96 ASN A O 1
ATOM 737 N N . TYR A 1 97 ? -11.82 12.773 13.773 1 97.75 97 TYR A N 1
ATOM 738 C CA . TYR A 1 97 ? -11.953 12.68 12.328 1 97.75 97 TYR A CA 1
ATOM 739 C C . TYR A 1 97 ? -11.758 11.242 11.852 1 97.75 97 TYR A C 1
ATOM 741 O O . TYR A 1 97 ? -11.109 10.438 12.531 1 97.75 97 TYR A O 1
ATOM 749 N N . VAL A 1 98 ? -12.32 10.906 10.719 1 98.12 98 VAL A N 1
ATOM 750 C CA . VAL A 1 98 ? -12.227 9.578 10.117 1 98.12 98 VAL A CA 1
ATOM 751 C C . VAL A 1 98 ? -11.844 9.703 8.648 1 98.12 98 VAL A C 1
ATOM 753 O O . VAL A 1 98 ? -12.305 10.609 7.953 1 98.12 98 VAL A O 1
ATOM 756 N N . LEU A 1 99 ? -10.992 8.766 8.219 1 98.56 99 LEU A N 1
ATOM 757 C CA . LEU A 1 99 ? -10.586 8.758 6.816 1 98.56 99 LEU A CA 1
ATOM 758 C C . LEU A 1 99 ? -11.797 8.562 5.902 1 98.56 99 LEU A C 1
ATOM 760 O O . LEU A 1 99 ? -12.664 7.742 6.184 1 98.56 99 LEU A O 1
ATOM 764 N N . SER A 1 100 ? -11.75 9.289 4.73 1 98.31 100 SER A N 1
ATOM 765 C CA . SER A 1 100 ? -12.797 9.133 3.729 1 98.31 100 SER A CA 1
ATOM 766 C C . SER A 1 100 ? -12.891 7.691 3.244 1 98.31 100 SER A C 1
ATOM 768 O O . SER A 1 100 ? -13.93 7.273 2.721 1 98.31 100 SER A O 1
ATOM 770 N N . THR A 1 101 ? -11.742 6.91 3.381 1 97 101 THR A N 1
ATOM 771 C CA . THR A 1 101 ? -11.734 5.508 2.977 1 97 101 THR A CA 1
ATOM 772 C C . THR A 1 101 ? -12.336 4.629 4.066 1 97 101 THR A C 1
ATOM 774 O O . THR A 1 101 ? -12.523 3.426 3.867 1 97 101 THR A O 1
ATOM 777 N N . HIS A 1 102 ? -12.609 5.156 5.273 1 96.44 102 HIS A N 1
ATOM 778 C CA . HIS A 1 102 ? -13.242 4.52 6.422 1 96.44 102 HIS A CA 1
ATOM 779 C C . HIS A 1 102 ? -12.32 3.471 7.043 1 96.44 102 HIS A C 1
ATOM 781 O O . HIS A 1 102 ? -12.781 2.602 7.789 1 96.44 102 HIS A O 1
ATOM 787 N N . GLU A 1 103 ? -11.062 3.457 6.707 1 96 103 GLU A N 1
ATOM 788 C CA . GLU A 1 103 ? -10.039 2.652 7.371 1 96 103 GLU A CA 1
ATOM 789 C C . GLU A 1 103 ? -9.391 3.424 8.516 1 96 103 GLU A C 1
ATOM 791 O O . GLU A 1 103 ? -9.508 4.648 8.594 1 96 103 GLU A O 1
ATOM 796 N N . THR A 1 104 ? -8.781 2.723 9.461 1 96.12 104 THR A N 1
ATOM 797 C CA . THR A 1 104 ? -8.094 3.377 10.57 1 96.12 104 THR A CA 1
ATOM 798 C C . THR A 1 104 ? -6.863 4.129 10.078 1 96.12 104 THR A C 1
ATOM 800 O O . THR A 1 104 ? -6.469 5.137 10.664 1 96.12 104 THR A O 1
ATOM 803 N N . PHE A 1 105 ? -6.23 3.684 9.07 1 97.81 105 PHE A N 1
ATOM 804 C CA . PHE A 1 105 ? -5.148 4.324 8.336 1 97.81 105 PHE A CA 1
ATOM 805 C C . PHE A 1 105 ? -5.184 3.93 6.867 1 97.81 105 PHE A C 1
ATOM 807 O O . PHE A 1 105 ? -5.812 2.938 6.5 1 97.81 105 PHE A O 1
ATOM 814 N N . HIS A 1 106 ? -4.598 4.738 6.059 1 98.12 106 HIS A N 1
ATOM 815 C CA . HIS A 1 106 ? -4.5 4.473 4.629 1 98.12 106 HIS A CA 1
ATOM 816 C C . HIS A 1 106 ? -3.051 4.516 4.156 1 98.12 106 HIS A C 1
ATOM 818 O O . HIS A 1 106 ? -2.273 5.367 4.602 1 98.12 106 HIS A O 1
ATOM 824 N N . LEU A 1 107 ? -2.715 3.557 3.33 1 98.44 107 LEU A N 1
ATOM 825 C CA . LEU A 1 107 ? -1.373 3.545 2.758 1 98.44 107 LEU A CA 1
ATOM 826 C C . LEU A 1 107 ? -1.395 4.027 1.312 1 98.44 107 LEU A C 1
ATOM 828 O O . LEU A 1 107 ? -2.236 3.596 0.522 1 98.44 107 LEU A O 1
ATOM 832 N N . MET A 1 108 ? -0.535 4.93 1.006 1 98.25 108 MET A N 1
ATOM 833 C CA . MET A 1 108 ? -0.251 5.316 -0.373 1 98.25 108 MET A CA 1
ATOM 834 C C . MET A 1 108 ? 1.167 4.918 -0.77 1 98.25 108 MET A C 1
ATOM 836 O O . MET A 1 108 ? 2.109 5.113 -0.001 1 98.25 108 MET A O 1
ATOM 840 N N . VAL A 1 109 ? 1.344 4.379 -1.924 1 97.81 109 VAL A N 1
ATOM 841 C CA . VAL A 1 109 ? 2.639 3.941 -2.434 1 97.81 109 VAL A CA 1
ATOM 842 C C . VAL A 1 109 ? 2.99 4.73 -3.693 1 97.81 109 VAL A C 1
ATOM 844 O O . VAL A 1 109 ? 2.156 4.883 -4.59 1 97.81 109 VAL A O 1
ATOM 847 N N . CYS A 1 110 ? 4.188 5.289 -3.773 1 97.5 110 CYS A N 1
ATOM 848 C CA . CYS A 1 110 ? 4.699 5.859 -5.016 1 97.5 110 CYS A CA 1
ATOM 849 C C . CYS A 1 110 ? 5.062 4.762 -6.008 1 97.5 110 CYS A C 1
ATOM 851 O O . CYS A 1 110 ? 5.961 3.959 -5.754 1 97.5 110 CYS A O 1
ATOM 853 N N . LEU A 1 111 ? 4.359 4.801 -7.109 1 96.06 111 LEU A N 1
ATOM 854 C CA . LEU A 1 111 ? 4.613 3.764 -8.102 1 96.06 111 LEU A CA 1
ATOM 855 C C . LEU A 1 111 ? 5.77 4.156 -9.016 1 96.06 111 LEU A C 1
ATOM 857 O O . LEU A 1 111 ? 6.367 5.223 -8.844 1 96.06 111 LEU A O 1
ATOM 861 N N . ASP A 1 112 ? 6.195 3.234 -9.914 1 91.44 112 ASP A N 1
ATOM 862 C CA . ASP A 1 112 ? 7.379 3.418 -10.742 1 91.44 112 ASP A CA 1
ATOM 863 C C . ASP A 1 112 ? 7.117 4.43 -11.859 1 91.44 112 ASP A C 1
ATOM 865 O O . ASP A 1 112 ? 8.039 4.832 -12.57 1 91.44 112 ASP A O 1
ATOM 869 N N . GLU A 1 113 ? 5.941 4.922 -11.969 1 90.56 113 GLU A N 1
ATOM 870 C CA . GLU A 1 113 ? 5.586 5.918 -12.977 1 90.56 113 GLU A CA 1
ATOM 871 C C . GLU A 1 113 ? 5.52 7.316 -12.367 1 90.56 113 GLU A C 1
ATOM 873 O O . GLU A 1 113 ? 5.18 8.281 -13.055 1 90.56 113 GLU A O 1
ATOM 878 N N . GLY A 1 114 ? 5.867 7.398 -11.141 1 93.06 114 GLY A N 1
ATOM 879 C CA . GLY A 1 114 ? 5.801 8.68 -10.461 1 93.06 114 GLY A CA 1
ATOM 880 C C . GLY A 1 114 ? 4.391 9.062 -10.047 1 93.06 114 GLY A C 1
ATOM 881 O O . GLY A 1 114 ? 4.055 10.25 -9.984 1 93.06 114 GLY A O 1
ATOM 882 N N . LYS A 1 115 ? 3.611 8.102 -10.031 1 94.44 115 LYS A N 1
ATOM 883 C 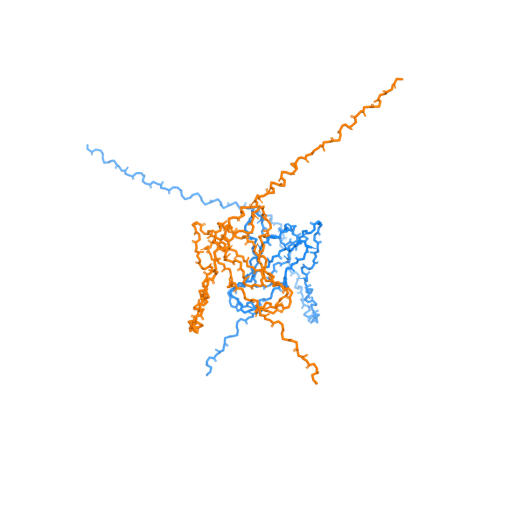CA . LYS A 1 115 ? 2.234 8.297 -9.586 1 94.44 115 LYS A CA 1
ATOM 884 C C . LYS A 1 115 ? 1.97 7.555 -8.281 1 94.44 115 LYS A C 1
ATOM 886 O O . LYS A 1 115 ? 2.57 6.508 -8.023 1 94.44 115 LYS A O 1
ATOM 891 N N . TRP A 1 116 ? 1.118 8.164 -7.559 1 96.75 116 TRP A N 1
ATOM 892 C CA . TRP A 1 116 ? 0.641 7.449 -6.379 1 96.75 116 TRP A CA 1
ATOM 893 C C . TRP A 1 116 ? -0.399 6.402 -6.762 1 96.75 116 TRP A C 1
ATOM 895 O O . TRP A 1 116 ? -1.154 6.586 -7.719 1 96.75 116 TRP A O 1
ATOM 905 N N . ASN A 1 117 ? -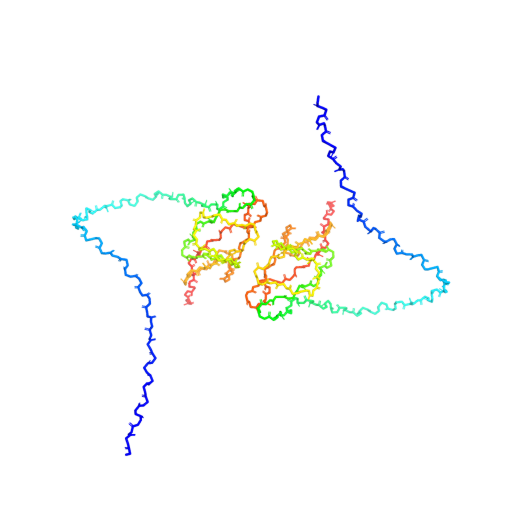0.437 5.332 -6 1 96.31 117 ASN A N 1
ATOM 906 C CA . ASN A 1 117 ? -1.367 4.258 -6.32 1 96.31 117 ASN A CA 1
ATOM 907 C C . ASN A 1 117 ? -2.809 4.652 -6.02 1 96.31 117 ASN A C 1
ATOM 909 O O . ASN A 1 117 ? -3.746 3.977 -6.449 1 96.31 117 ASN A O 1
ATOM 913 N N . SER A 1 118 ? -3.01 5.664 -5.223 1 95.94 118 SER A N 1
ATOM 914 C CA . SER A 1 118 ? -4.344 6.137 -4.867 1 95.94 118 SER A CA 1
ATOM 915 C C . SER A 1 118 ? -4.348 7.637 -4.594 1 95.94 118 SER A C 1
ATOM 917 O O . SER A 1 118 ? -3.287 8.242 -4.43 1 95.94 118 SER A O 1
ATOM 919 N N . GLU A 1 119 ? -5.535 8.156 -4.555 1 95.81 119 GLU A N 1
ATOM 920 C CA . GLU A 1 119 ? -5.688 9.562 -4.199 1 95.81 119 GLU A CA 1
ATOM 921 C C . GLU A 1 119 ? -5.543 9.766 -2.695 1 95.81 119 GLU A C 1
ATOM 923 O O . GLU A 1 119 ? -5.82 8.859 -1.907 1 95.81 119 GLU A O 1
ATOM 928 N N . MET A 1 120 ? -5.082 10.93 -2.344 1 97.56 120 MET A N 1
ATOM 929 C CA . MET A 1 120 ? -5.016 11.297 -0.931 1 97.56 120 MET A CA 1
ATOM 930 C C . MET A 1 120 ? -6.406 11.312 -0.308 1 97.56 120 MET A C 1
ATOM 932 O O . MET A 1 120 ? -7.293 12.031 -0.774 1 97.56 120 MET A O 1
ATOM 936 N N . PRO A 1 121 ? -6.559 10.586 0.745 1 98 121 PRO A N 1
ATOM 937 C CA . PRO A 1 121 ? -7.863 10.672 1.407 1 98 121 PRO A CA 1
ATOM 938 C C . PRO A 1 121 ? -8.031 11.961 2.209 1 98 121 PRO A C 1
ATOM 940 O O . PRO A 1 121 ? -7.062 12.688 2.439 1 98 121 PRO A O 1
ATOM 943 N N . HIS A 1 122 ? -9.305 12.211 2.516 1 98.31 122 HIS A N 1
ATOM 944 C CA . HIS A 1 122 ? -9.602 13.359 3.365 1 98.31 122 HIS A CA 1
ATOM 945 C C . HIS A 1 122 ? -10.117 12.922 4.727 1 98.31 122 HIS A C 1
ATOM 947 O O . HIS A 1 122 ? -10.539 11.773 4.895 1 98.31 122 HIS A O 1
ATOM 953 N N . CYS A 1 123 ? -9.961 13.719 5.672 1 98.56 123 CYS A N 1
ATOM 954 C CA . CYS A 1 123 ? -10.422 13.469 7.031 1 98.56 123 CYS A CA 1
ATOM 955 C C . CYS A 1 123 ? -11.742 14.188 7.301 1 98.56 123 CYS A C 1
ATOM 957 O O . CYS A 1 123 ? -11.773 15.414 7.391 1 98.56 123 CYS A O 1
ATOM 959 N N . ASN A 1 124 ? -12.789 13.336 7.504 1 97.88 124 ASN A N 1
ATOM 960 C CA . ASN A 1 124 ? -14.117 13.852 7.785 1 97.88 124 ASN A CA 1
ATOM 961 C C . ASN A 1 124 ? -14.414 13.859 9.281 1 97.88 124 ASN A C 1
ATOM 963 O O . ASN A 1 124 ? -13.938 12.992 10.016 1 97.88 124 ASN A O 1
ATOM 967 N N . ILE A 1 125 ? -15.242 14.742 9.703 1 95.94 125 ILE A N 1
ATOM 968 C CA . ILE A 1 125 ? -15.641 14.781 11.109 1 95.94 125 ILE A CA 1
ATOM 969 C C . ILE A 1 125 ? -16.453 13.531 11.445 1 95.94 125 ILE A C 1
ATOM 971 O O . ILE A 1 125 ? -17.328 13.117 10.68 1 95.94 125 ILE A O 1
ATOM 975 N N . LYS A 1 126 ? -16 12.883 12.555 1 93.38 126 LYS A N 1
ATOM 976 C CA . LYS A 1 126 ? -16.781 11.727 13.023 1 93.38 126 LYS A CA 1
ATOM 977 C C . LYS A 1 126 ? -18.188 12.141 13.445 1 93.38 126 LYS A C 1
ATOM 979 O O . LYS A 1 126 ? -18.344 13.078 14.234 1 93.38 126 LYS A O 1
ATOM 984 N N . LYS A 1 127 ? -19.188 11.609 12.734 1 85.56 127 LYS A N 1
ATOM 985 C CA . LYS A 1 127 ? -20.562 11.898 13.133 1 85.56 127 LYS A CA 1
ATOM 986 C C . LYS A 1 127 ? -20.938 11.125 14.391 1 85.56 127 LYS A C 1
ATOM 988 O O . LYS A 1 127 ? -20.672 9.93 14.5 1 85.56 127 LYS A O 1
ATOM 993 N N . ARG A 1 128 ? -21.094 11.875 15.484 1 75.69 128 ARG A N 1
ATOM 994 C CA . ARG A 1 128 ? -21.594 11.266 16.719 1 75.69 128 ARG A CA 1
ATOM 995 C C . ARG A 1 128 ? -23.094 11.047 16.641 1 75.69 128 ARG A C 1
ATOM 997 O O . ARG A 1 128 ? -23.828 11.875 16.078 1 75.69 128 ARG A O 1
ATOM 1004 N N . HIS A 1 129 ? -23.531 9.922 16.141 1 65.5 129 HIS A N 1
ATOM 1005 C CA . HIS A 1 129 ? -24.953 9.688 16.266 1 65.5 129 HIS A CA 1
ATOM 1006 C C . HIS A 1 129 ? -25.422 9.852 17.703 1 65.5 129 HIS A C 1
ATOM 1008 O O . HIS A 1 129 ? -24.797 9.32 18.625 1 65.5 129 HIS A O 1
ATOM 1014 N N . ASN A 1 130 ? -25.734 11 18.094 1 57.03 130 ASN A N 1
ATOM 1015 C CA . ASN A 1 130 ? -26.469 11.156 19.344 1 57.03 130 ASN A CA 1
ATOM 1016 C C . ASN A 1 130 ? -27.5 10.055 19.547 1 57.03 130 ASN A C 1
ATOM 1018 O O . ASN A 1 130 ? -28.219 9.703 18.609 1 57.03 130 ASN A O 1
ATOM 1022 N N . ALA A 1 131 ? -27.188 9.031 20.328 1 51.81 131 ALA A N 1
ATOM 1023 C CA . ALA A 1 131 ? -28.328 8.219 20.75 1 51.81 131 ALA A CA 1
ATOM 1024 C C . ALA A 1 131 ? -29.531 9.102 21.094 1 51.81 131 ALA A C 1
ATOM 1026 O O . ALA A 1 131 ? -29.484 9.883 22.047 1 51.81 131 ALA A O 1
ATOM 1027 N N . ILE A 1 132 ? -30.062 9.617 20.094 1 40.38 132 ILE A N 1
ATOM 1028 C CA . ILE A 1 132 ? -31.391 9.992 20.594 1 40.38 132 ILE A CA 1
ATOM 1029 C C . ILE A 1 132 ? -32.188 8.734 20.938 1 40.38 132 ILE A C 1
ATOM 1031 O O . ILE A 1 132 ? -32.219 7.781 20.156 1 40.38 132 ILE A O 1
ATOM 1035 N N . MET B 1 1 ? 50.375 7.801 -37.625 1 34.62 1 MET B N 1
ATOM 1036 C CA . MET B 1 1 ? 50.438 7.266 -36.281 1 34.62 1 MET B CA 1
ATOM 1037 C C . MET B 1 1 ? 49.062 6.848 -35.781 1 34.62 1 MET B C 1
ATOM 1039 O O . MET B 1 1 ? 48.125 7.648 -35.812 1 34.62 1 MET B O 1
ATOM 1043 N N . THR B 1 2 ? 48.719 5.445 -36.062 1 38.03 2 THR B N 1
ATOM 1044 C CA . THR B 1 2 ? 47.594 4.539 -36.312 1 38.03 2 THR B CA 1
ATOM 1045 C C . THR B 1 2 ? 46.875 4.199 -35 1 38.03 2 THR B C 1
ATOM 1047 O O . THR B 1 2 ? 47.062 3.1 -34.469 1 38.03 2 THR B O 1
ATOM 1050 N N . THR B 1 3 ? 46.5 5.195 -34.156 1 32.69 3 THR B N 1
ATOM 1051 C CA . THR B 1 3 ? 46.156 4.945 -32.75 1 32.69 3 THR B CA 1
ATOM 1052 C C . THR B 1 3 ? 44.906 4.074 -32.656 1 32.69 3 THR B C 1
ATOM 1054 O O . THR B 1 3 ? 44.312 3.963 -31.578 1 32.69 3 THR B O 1
ATOM 1057 N N . VAL B 1 4 ? 44.438 3.301 -33.656 1 34.94 4 VAL B N 1
ATOM 1058 C CA . VAL B 1 4 ? 43.062 2.854 -33.562 1 34.94 4 VAL B CA 1
ATOM 1059 C C . VAL B 1 4 ? 42.938 1.828 -32.438 1 34.94 4 VAL B C 1
ATOM 1061 O O . VAL B 1 4 ? 43.531 0.749 -32.5 1 34.94 4 VAL B O 1
ATOM 1064 N N . LEU B 1 5 ? 42.969 2.238 -31.094 1 29.23 5 LEU B N 1
ATOM 1065 C CA . LEU B 1 5 ? 42.812 1.268 -30.016 1 29.23 5 LEU B CA 1
ATOM 1066 C C . LEU B 1 5 ? 41.562 0.392 -30.25 1 29.23 5 LEU B C 1
ATOM 1068 O O . LEU B 1 5 ? 40.5 0.892 -30.641 1 29.23 5 LEU B O 1
ATOM 1072 N N . LEU B 1 6 ? 41.688 -0.979 -30.266 1 26.73 6 LEU B N 1
ATOM 1073 C CA . LEU B 1 6 ? 41.031 -2.266 -30.391 1 26.73 6 LEU B CA 1
ATOM 1074 C C . LEU B 1 6 ? 40 -2.457 -29.281 1 26.73 6 LEU B C 1
ATOM 1076 O O . LEU B 1 6 ? 40.344 -2.504 -28.109 1 26.73 6 LEU B O 1
ATOM 1080 N N . TYR B 1 7 ? 38.844 -1.641 -29.219 1 28.94 7 TYR B N 1
ATOM 1081 C CA . TYR B 1 7 ? 37.875 -1.859 -28.156 1 28.94 7 TYR B CA 1
ATOM 1082 C C . TYR B 1 7 ? 37.375 -3.305 -28.156 1 28.94 7 TYR B C 1
ATOM 1084 O O . TYR B 1 7 ? 36.844 -3.785 -29.156 1 28.94 7 TYR B O 1
ATOM 1092 N N . ARG B 1 8 ? 38.094 -4.445 -27.609 1 30.61 8 ARG B N 1
ATOM 1093 C CA . ARG B 1 8 ? 37.75 -5.852 -27.484 1 30.61 8 ARG B CA 1
ATOM 1094 C C . ARG B 1 8 ? 36.375 -6.012 -26.812 1 30.61 8 ARG B C 1
ATOM 1096 O O . ARG B 1 8 ? 36.031 -5.27 -25.891 1 30.61 8 ARG B O 1
ATOM 1103 N N . SER B 1 9 ? 35.312 -6.773 -27.484 1 31.98 9 SER B N 1
ATOM 1104 C CA . SER B 1 9 ? 33.969 -7.336 -27.438 1 31.98 9 SER B CA 1
ATOM 1105 C C . SER B 1 9 ? 33.812 -8.273 -26.25 1 31.98 9 SER B C 1
ATOM 1107 O O . SER B 1 9 ? 34.562 -9.25 -26.109 1 31.98 9 SER B O 1
ATOM 1109 N N . LEU B 1 10 ? 33.562 -7.891 -24.922 1 25.3 10 LEU B N 1
ATOM 1110 C CA . LEU B 1 10 ? 33.375 -8.711 -23.734 1 25.3 10 LEU B CA 1
ATOM 1111 C C . LEU B 1 10 ? 32.281 -9.734 -23.953 1 25.3 10 LEU B C 1
ATOM 1113 O O . LEU B 1 10 ? 31.141 -9.375 -24.312 1 25.3 10 LEU B O 1
ATOM 1117 N N . THR B 1 11 ? 32.5 -11.164 -24.078 1 29.06 11 THR B N 1
ATOM 1118 C CA . THR B 1 11 ? 31.906 -12.492 -24.297 1 29.06 11 THR B CA 1
ATOM 1119 C C . THR B 1 11 ? 31.062 -12.906 -23.094 1 29.06 11 THR B C 1
ATOM 1121 O O . THR B 1 11 ? 30.578 -14.039 -23.047 1 29.06 11 THR B O 1
ATOM 1124 N N . LEU B 1 12 ? 30.312 -12.156 -22.203 1 24.83 12 LEU B N 1
ATOM 1125 C CA . LEU B 1 12 ? 29.891 -12.883 -21.016 1 24.83 12 LEU B CA 1
ATOM 1126 C C . LEU B 1 12 ? 29.062 -14.109 -21.391 1 24.83 12 LEU B C 1
ATOM 1128 O O . LEU B 1 12 ? 28.141 -14.008 -22.203 1 24.83 12 LEU B O 1
ATOM 1132 N N . LEU B 1 13 ? 29.312 -15.484 -20.953 1 24.31 13 LEU B N 1
ATOM 1133 C CA . LEU B 1 13 ? 29.062 -16.922 -20.922 1 24.31 13 LEU B CA 1
ATOM 1134 C C . LEU B 1 13 ? 27.734 -17.234 -20.25 1 24.31 13 LEU B C 1
ATOM 1136 O O . LEU B 1 13 ? 27.609 -17.109 -19.016 1 24.31 13 LEU B O 1
ATOM 1140 N N . VAL B 1 14 ? 26.469 -16.797 -20.438 1 25.03 14 VAL B N 1
ATOM 1141 C CA . VAL B 1 14 ? 25.312 -17.219 -19.656 1 25.03 14 VAL B CA 1
ATOM 1142 C C . VAL B 1 14 ? 25.078 -18.719 -19.844 1 25.03 14 VAL B C 1
ATOM 1144 O O . VAL B 1 14 ? 24.984 -19.203 -20.984 1 25.03 14 VAL B O 1
ATOM 1147 N N . VAL B 1 15 ? 25.484 -19.688 -18.891 1 24.02 15 VAL B N 1
ATOM 1148 C CA . VAL B 1 15 ? 25.516 -21.125 -18.641 1 24.02 15 VAL B CA 1
ATOM 1149 C C . VAL B 1 15 ? 24.109 -21.703 -18.75 1 24.02 15 VAL B C 1
ATOM 1151 O O . VAL B 1 15 ? 23.25 -21.406 -17.906 1 24.02 15 VAL B O 1
ATOM 1154 N N . TYR B 1 16 ? 23.406 -21.891 -19.875 1 21.95 16 TYR B N 1
ATOM 1155 C CA . TYR B 1 16 ? 22.125 -22.547 -20.109 1 21.95 16 TYR B CA 1
ATOM 1156 C C . TYR B 1 16 ? 22.172 -24.031 -19.766 1 21.95 16 TYR B C 1
ATOM 1158 O O . TYR B 1 16 ? 22.719 -24.828 -20.531 1 21.95 16 TYR B O 1
ATOM 1166 N N . SER B 1 17 ? 22.672 -24.5 -18.516 1 25.05 17 SER B N 1
ATOM 1167 C CA . SER B 1 17 ? 22.844 -25.953 -18.359 1 25.05 17 SER B CA 1
ATOM 1168 C C . SER B 1 17 ? 21.547 -26.703 -18.641 1 25.05 17 SER B C 1
ATOM 1170 O O . SER B 1 17 ? 20.516 -26.422 -18.016 1 25.05 17 SER B O 1
ATOM 1172 N N . PHE B 1 18 ? 21.328 -27.359 -19.797 1 23.73 18 PHE B N 1
ATOM 1173 C CA . PHE B 1 18 ? 20.375 -28.266 -20.406 1 23.73 18 PHE B CA 1
ATOM 1174 C C . PHE B 1 18 ? 20.266 -29.562 -19.609 1 23.73 18 PHE B C 1
ATOM 1176 O O . PHE B 1 18 ? 21.25 -30.312 -19.5 1 23.73 18 PHE B O 1
ATOM 1183 N N .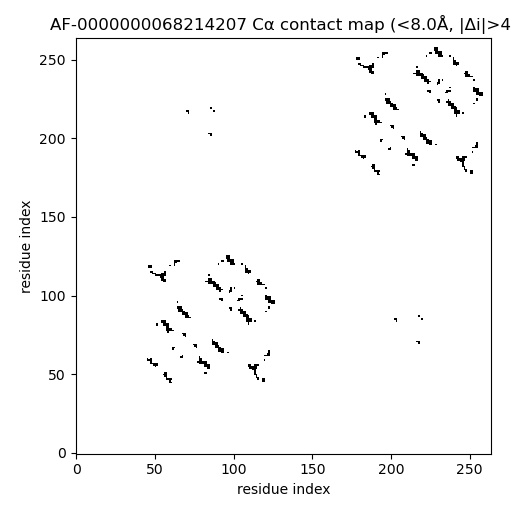 ILE B 1 19 ? 19.531 -29.688 -18.391 1 26.31 19 ILE B N 1
ATOM 1184 C CA . ILE B 1 19 ? 19.297 -30.891 -17.609 1 26.31 19 ILE B CA 1
ATOM 1185 C C . ILE B 1 19 ? 18.812 -32.031 -18.516 1 26.31 19 ILE B C 1
ATOM 1187 O O . ILE B 1 19 ? 17.859 -31.828 -19.281 1 26.31 19 ILE B O 1
ATOM 1191 N N . SER B 1 20 ? 19.594 -33.094 -18.688 1 25.2 20 SER B N 1
ATOM 1192 C CA . SER B 1 20 ? 19.656 -34.375 -19.375 1 25.2 20 SER B CA 1
ATOM 1193 C C . SER B 1 20 ? 18.375 -35.156 -19.188 1 25.2 20 SER B C 1
ATOM 1195 O O . SER B 1 20 ? 17.641 -34.938 -18.234 1 25.2 20 SER B O 1
ATOM 1197 N N . ASN B 1 21 ? 18 -36.094 -20.188 1 26.55 21 ASN B N 1
ATOM 1198 C CA . ASN B 1 21 ? 17 -36.969 -20.797 1 26.55 21 ASN B CA 1
ATOM 1199 C C . ASN B 1 21 ? 16.812 -38.25 -20.016 1 26.55 21 ASN B C 1
ATOM 1201 O O . ASN B 1 21 ? 17.531 -39.25 -20.266 1 26.55 21 ASN B O 1
ATOM 1205 N N . ILE B 1 22 ? 16.719 -38.438 -18.688 1 25.03 22 ILE B N 1
ATOM 1206 C CA . ILE B 1 22 ? 16.734 -39.719 -18.031 1 25.03 22 ILE B CA 1
ATOM 1207 C C . ILE B 1 22 ? 15.602 -40.594 -18.578 1 25.03 22 ILE B C 1
ATOM 1209 O O . ILE B 1 22 ? 14.43 -40.25 -18.438 1 25.03 22 ILE B O 1
ATOM 1213 N N . TYR B 1 23 ? 15.766 -41.562 -19.562 1 27.64 23 TYR B N 1
ATOM 1214 C CA . TYR B 1 23 ? 15.039 -42.469 -20.422 1 27.64 23 TYR B CA 1
ATOM 1215 C C . TYR B 1 23 ? 14.289 -43.531 -19.609 1 27.64 23 TYR B C 1
ATOM 1217 O O . TYR B 1 23 ? 13.641 -44.406 -20.156 1 27.64 23 TYR B O 1
ATOM 1225 N N . GLY B 1 24 ? 14.406 -43.719 -18.281 1 29.52 24 GLY B N 1
ATOM 1226 C CA . GLY B 1 24 ? 14.078 -45.062 -17.859 1 29.52 24 GLY B CA 1
ATOM 1227 C C . GLY B 1 24 ? 12.672 -45.469 -18.25 1 29.52 24 GLY B C 1
ATOM 1228 O O . GLY B 1 24 ? 11.844 -44.625 -18.609 1 29.52 24 GLY B O 1
ATOM 1229 N N . VAL B 1 25 ? 12.367 -46.875 -18.297 1 35.34 25 VAL B N 1
ATOM 1230 C CA . VAL B 1 25 ? 11.328 -47.781 -18.75 1 35.34 25 VAL B CA 1
ATOM 1231 C C . VAL B 1 25 ? 9.984 -47.375 -18.172 1 35.34 25 VAL B C 1
ATOM 1233 O O . VAL B 1 25 ? 9.891 -47.062 -16.984 1 35.34 25 VAL B O 1
ATOM 1236 N N . LEU B 1 26 ? 8.984 -47.125 -19.047 1 28.33 26 LEU B N 1
ATOM 1237 C CA . LEU B 1 26 ? 7.613 -46.625 -18.984 1 28.33 26 LEU B CA 1
ATOM 1238 C C . LEU B 1 26 ? 6.715 -47.625 -18.266 1 28.33 26 LEU B C 1
ATOM 1240 O O . LEU B 1 26 ? 6.461 -48.719 -18.781 1 28.33 26 LEU B O 1
ATOM 1244 N N . SER B 1 27 ? 7.109 -48.094 -17.047 1 33 27 SER B N 1
ATOM 1245 C CA . SER B 1 27 ? 6.211 -49.094 -16.516 1 33 27 SER B CA 1
ATOM 1246 C C . SER B 1 27 ? 4.754 -48.688 -16.641 1 33 27 SER B C 1
ATOM 1248 O O . SER B 1 27 ? 4.457 -47.469 -16.656 1 33 27 SER B O 1
ATOM 1250 N N . PRO B 1 28 ? 3.775 -49.688 -17 1 30.56 28 PRO B N 1
ATOM 1251 C CA . PRO B 1 28 ? 2.361 -49.438 -17.281 1 30.56 28 PRO B CA 1
ATOM 1252 C C . PRO B 1 28 ? 1.681 -48.625 -16.172 1 30.56 28 PRO B C 1
ATOM 1254 O O . PRO B 1 28 ? 1.929 -48.875 -14.984 1 30.56 28 PRO B O 1
ATOM 1257 N N . ALA B 1 29 ? 1.448 -47.406 -16.375 1 31.11 29 ALA B N 1
ATOM 1258 C CA . ALA B 1 29 ? 0.88 -46.5 -15.383 1 31.11 29 ALA B CA 1
ATOM 1259 C C . ALA B 1 29 ? -0.414 -47.062 -14.797 1 31.11 29 ALA B C 1
ATOM 1261 O O . ALA B 1 29 ? -1.294 -47.5 -15.539 1 31.11 29 ALA B O 1
ATOM 1262 N N . ILE B 1 30 ? -0.223 -47.844 -13.742 1 33.34 30 ILE B N 1
ATOM 1263 C CA . ILE B 1 30 ? -1.394 -48.344 -13.023 1 33.34 30 ILE B CA 1
ATOM 1264 C C . ILE B 1 30 ? -2.451 -47.25 -12.945 1 33.34 30 ILE B C 1
ATOM 1266 O O . ILE B 1 30 ? -2.125 -46.062 -12.75 1 33.34 30 ILE B O 1
ATOM 1270 N N . PRO B 1 31 ? -3.629 -47.438 -13.555 1 30.94 31 PRO B N 1
ATOM 1271 C CA . PRO B 1 31 ? -4.75 -46.5 -13.539 1 30.94 31 PRO B CA 1
ATOM 1272 C C . PRO B 1 31 ? -5.082 -46 -12.141 1 30.94 31 PRO B C 1
ATOM 1274 O O . PRO B 1 31 ? -5.34 -46.812 -11.234 1 30.94 31 PRO B O 1
ATOM 1277 N N . VAL B 1 32 ? -4.273 -45.188 -11.594 1 29.2 32 VAL B N 1
ATOM 1278 C CA . VAL B 1 32 ? -4.652 -44.719 -10.273 1 29.2 32 VAL B CA 1
ATOM 1279 C C . VAL B 1 32 ? -6.059 -44.125 -10.328 1 29.2 32 VAL B C 1
ATOM 1281 O O . VAL B 1 32 ? -6.332 -43.219 -11.117 1 29.2 32 VAL B O 1
ATOM 1284 N N . THR B 1 33 ? -7.066 -44.875 -10.156 1 28.94 33 THR B N 1
ATOM 1285 C CA . THR B 1 33 ? -8.438 -44.406 -9.969 1 28.94 33 THR B CA 1
ATOM 1286 C C . THR B 1 33 ? -8.492 -43.281 -8.93 1 28.94 33 THR B C 1
ATOM 1288 O O . THR B 1 33 ? -7.992 -43.469 -7.812 1 28.94 33 THR B O 1
ATOM 1291 N N . TYR B 1 34 ? -8.211 -42.094 -9.359 1 25.48 34 TYR B N 1
ATOM 1292 C CA . TYR B 1 34 ? -8.414 -40.969 -8.484 1 25.48 34 TYR B CA 1
ATOM 1293 C C . TYR B 1 34 ? -9.828 -40.938 -7.922 1 25.48 34 TYR B C 1
ATOM 1295 O O . TYR B 1 34 ? -10.805 -40.938 -8.672 1 25.48 34 TYR B O 1
ATOM 1303 N N . ASN B 1 35 ? -10.086 -41.781 -6.98 1 28.23 35 ASN B N 1
ATOM 1304 C CA . ASN B 1 35 ? -11.344 -41.531 -6.289 1 28.23 35 ASN B CA 1
ATOM 1305 C C . ASN B 1 35 ? -11.492 -40.062 -5.898 1 28.23 35 ASN B C 1
ATOM 1307 O O . ASN B 1 35 ? -10.594 -39.5 -5.281 1 28.23 35 ASN B O 1
ATOM 1311 N N . HIS B 1 36 ? -12.18 -39.25 -6.77 1 27.08 36 HIS B N 1
ATOM 1312 C CA . HIS B 1 36 ? -12.633 -37.875 -6.547 1 27.08 36 HIS B CA 1
ATOM 1313 C C . HIS B 1 36 ? -13.305 -37.75 -5.18 1 27.08 36 HIS B C 1
ATOM 1315 O O . HIS B 1 36 ? -14.523 -37.875 -5.066 1 27.08 36 HIS B O 1
ATOM 1321 N N . SER B 1 37 ? -12.953 -38.406 -4.18 1 32.66 37 SER B N 1
ATOM 1322 C CA . SER B 1 37 ? -13.594 -37.969 -2.941 1 32.66 37 SER B CA 1
ATOM 1323 C C . SER B 1 37 ? -13.492 -36.438 -2.768 1 32.66 37 SER B C 1
ATOM 1325 O O . SER B 1 37 ? -12.453 -35.844 -3.053 1 32.66 37 SER B O 1
ATOM 1327 N N . SER B 1 38 ? -14.594 -35.656 -2.965 1 33.5 38 SER B N 1
ATOM 1328 C CA . SER B 1 38 ? -14.844 -34.25 -2.73 1 33.5 38 SER B CA 1
ATOM 1329 C C . SER B 1 38 ? -14.156 -33.781 -1.457 1 33.5 38 SER B C 1
ATOM 1331 O O . SER B 1 38 ? -14.773 -33.75 -0.389 1 33.5 38 SER B O 1
ATOM 1333 N N . THR B 1 39 ? -13.125 -34.375 -1.017 1 33.41 39 THR B N 1
ATOM 1334 C CA . THR B 1 39 ? -12.5 -33.719 0.131 1 33.41 39 THR B CA 1
ATOM 1335 C C . THR B 1 39 ? -12.352 -32.219 -0.116 1 33.41 39 THR B C 1
ATOM 1337 O O . THR B 1 39 ? -11.805 -31.797 -1.14 1 33.41 39 THR B O 1
ATOM 1340 N N . ARG B 1 40 ? -13.391 -31.391 0.302 1 34.28 40 ARG B N 1
ATOM 1341 C CA . ARG B 1 40 ? -13.266 -29.953 0.424 1 34.28 40 ARG B CA 1
ATOM 1342 C C . ARG B 1 40 ? -11.828 -29.547 0.756 1 34.28 40 ARG B C 1
ATOM 1344 O O . ARG B 1 40 ? -11.328 -29.844 1.845 1 34.28 40 ARG B O 1
ATOM 1351 N N . ILE B 1 41 ? -10.875 -29.828 -0.085 1 36.22 41 ILE B N 1
ATOM 1352 C CA . ILE B 1 41 ? -9.539 -29.25 0.042 1 36.22 41 ILE B CA 1
ATOM 1353 C C . ILE B 1 41 ? -9.625 -27.953 0.84 1 36.22 41 ILE B C 1
ATOM 1355 O O . ILE B 1 41 ? -10.305 -27 0.429 1 36.22 41 ILE B O 1
ATOM 1359 N N . LYS B 1 42 ? -9.812 -28.031 2.15 1 34.72 42 LYS B N 1
ATOM 1360 C CA . LYS B 1 42 ? -9.562 -26.844 2.959 1 34.72 42 LYS B CA 1
ATOM 1361 C C . LYS B 1 42 ? -8.586 -25.891 2.264 1 34.72 42 LYS B C 1
ATOM 1363 O O . LYS B 1 42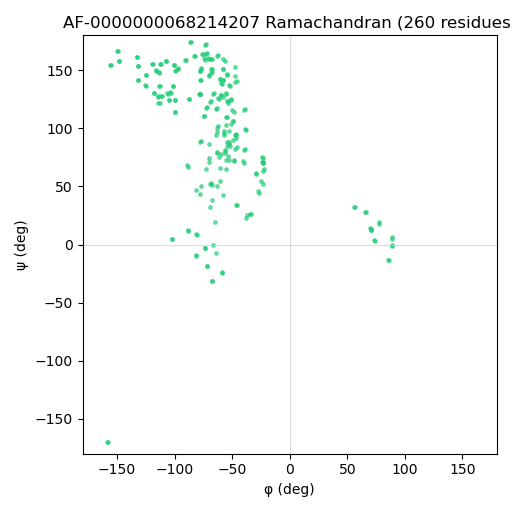 ? -7.465 -26.297 1.929 1 34.72 42 LYS B O 1
ATOM 1368 N N . ARG B 1 43 ? -8.953 -25.203 1.188 1 36.66 43 ARG B N 1
ATOM 1369 C CA . ARG B 1 43 ? -8.109 -24.078 0.814 1 36.66 43 ARG B CA 1
ATOM 1370 C C . ARG B 1 43 ? -7.305 -23.578 2.008 1 36.66 43 ARG B C 1
ATOM 1372 O O . ARG B 1 43 ? -7.871 -23.141 3.01 1 36.66 43 ARG B O 1
ATOM 1379 N N . GLU B 1 44 ? -6.395 -24.391 2.531 1 37.81 44 GLU B N 1
ATOM 1380 C CA . GLU B 1 44 ? -5.48 -23.734 3.465 1 37.81 44 GLU B CA 1
ATOM 1381 C C . GLU B 1 44 ? -5.402 -22.234 3.201 1 37.81 44 GLU B C 1
ATOM 1383 O O . GLU B 1 44 ? -4.984 -21.812 2.121 1 37.81 44 GLU B O 1
ATOM 1388 N N . ASP B 1 45 ? -6.469 -21.531 3.504 1 41.44 45 ASP B N 1
ATOM 1389 C CA . ASP B 1 45 ? -6.305 -20.078 3.609 1 41.44 45 ASP B CA 1
ATOM 1390 C C . ASP B 1 45 ? -4.859 -19.719 3.943 1 41.44 45 ASP B C 1
ATOM 1392 O O . ASP B 1 45 ? -4.406 -19.922 5.074 1 41.44 45 ASP B O 1
ATOM 1396 N N . THR B 1 46 ? -3.922 -20.172 3.176 1 46 46 THR B N 1
ATOM 1397 C CA . THR B 1 46 ? -2.559 -19.672 3.33 1 46 46 THR B CA 1
ATOM 1398 C C . THR B 1 46 ? -2.559 -18.25 3.902 1 46 46 THR B C 1
ATOM 1400 O O . THR B 1 46 ? -2.656 -17.281 3.158 1 46 46 THR B O 1
ATOM 1403 N N . LYS B 1 47 ? -3.379 -18.109 4.883 1 51.25 47 LYS B N 1
ATOM 1404 C CA . LYS B 1 47 ? -3.242 -16.859 5.609 1 51.25 47 LYS B CA 1
ATOM 1405 C C . LYS B 1 47 ? -1.773 -16.469 5.785 1 51.25 47 LYS B C 1
ATOM 1407 O O . LYS B 1 47 ? -0.993 -17.25 6.352 1 51.25 47 LYS B O 1
ATOM 1412 N N . SER B 1 48 ? -1.191 -15.914 4.867 1 59 48 SER B N 1
ATOM 1413 C CA . SER B 1 48 ? 0.127 -15.297 4.953 1 59 48 SER B CA 1
ATOM 1414 C C . SER B 1 48 ? 0.348 -14.656 6.32 1 59 48 SER B C 1
ATOM 1416 O O . SER B 1 48 ? 0.974 -13.602 6.422 1 59 48 SER B O 1
ATOM 1418 N N . ASN B 1 49 ? -0.387 -15.25 7.285 1 63.69 49 ASN B N 1
ATOM 1419 C CA . ASN B 1 49 ? -0.252 -14.562 8.562 1 63.69 49 ASN B CA 1
ATOM 1420 C C . ASN B 1 49 ? 1.026 -14.969 9.289 1 63.69 49 ASN B C 1
ATOM 1422 O O . ASN B 1 49 ? 1.182 -14.703 10.484 1 63.69 49 ASN B O 1
ATOM 1426 N N . GLU B 1 50 ? 1.814 -15.703 8.508 1 72.56 50 GLU B N 1
ATOM 1427 C CA . GLU B 1 50 ? 3.031 -16.016 9.25 1 72.56 50 GLU B CA 1
ATOM 1428 C C . GLU B 1 50 ? 3.887 -14.781 9.469 1 72.56 50 GLU B C 1
ATOM 1430 O O . GLU B 1 50 ? 4.102 -13.992 8.547 1 72.56 50 GLU B O 1
ATOM 1435 N N . LYS B 1 51 ? 4.145 -14.531 10.75 1 77.56 51 LYS B N 1
ATOM 1436 C CA . LYS B 1 51 ? 4.973 -13.398 11.164 1 77.56 51 LYS B CA 1
ATOM 1437 C C . LYS B 1 51 ? 6.449 -13.781 11.195 1 77.56 51 LYS B C 1
ATOM 1439 O O . LYS B 1 51 ? 6.805 -14.867 11.672 1 77.56 51 LYS B O 1
ATOM 1444 N N . GLY B 1 52 ? 7.211 -13.023 10.492 1 80.5 52 GLY B N 1
ATOM 1445 C CA . GLY B 1 52 ? 8.648 -13.18 10.602 1 80.5 52 GLY B CA 1
ATOM 1446 C C . GLY B 1 52 ? 9.211 -12.648 11.906 1 80.5 52 GLY B C 1
ATOM 1447 O O . GLY B 1 52 ? 8.461 -12.172 12.766 1 80.5 52 GLY B O 1
ATOM 1448 N N . ALA B 1 53 ? 10.414 -12.883 12.117 1 82.25 53 ALA B N 1
ATOM 1449 C CA . ALA B 1 53 ? 11.094 -12.312 13.273 1 82.25 53 ALA B CA 1
ATOM 1450 C C . ALA B 1 53 ? 11.242 -10.805 13.141 1 82.25 53 ALA B C 1
ATOM 1452 O O . ALA B 1 53 ? 11.328 -10.281 12.023 1 82.25 53 ALA B O 1
ATOM 1453 N N . ASN B 1 54 ? 11.289 -10.023 14.242 1 89.06 54 ASN B N 1
ATOM 1454 C CA . ASN B 1 54 ? 11.633 -8.609 14.344 1 89.06 54 ASN B CA 1
ATOM 1455 C C . ASN B 1 54 ? 10.742 -7.754 13.453 1 89.06 54 ASN B C 1
ATOM 1457 O O . ASN B 1 54 ? 11.227 -6.836 12.781 1 89.06 54 ASN B O 1
ATOM 1461 N N . GLY B 1 55 ? 9.508 -8.195 13.281 1 91.88 55 GLY B N 1
ATOM 1462 C CA . GLY B 1 55 ? 8.562 -7.344 12.578 1 91.88 55 GLY B CA 1
ATOM 1463 C C . GLY B 1 55 ? 8.578 -7.555 11.078 1 91.88 55 GLY B C 1
ATOM 1464 O O . GLY B 1 55 ? 8.016 -6.754 10.328 1 91.88 55 GLY B O 1
ATOM 1465 N N . THR B 1 56 ? 9.359 -8.57 10.664 1 95.81 56 THR B N 1
ATOM 1466 C CA . THR B 1 56 ? 9.406 -8.914 9.25 1 95.81 56 THR B CA 1
ATOM 1467 C C . THR B 1 56 ? 8.234 -9.82 8.875 1 95.81 56 THR B C 1
ATOM 1469 O O . THR B 1 56 ? 7.562 -10.367 9.758 1 95.81 56 THR B O 1
ATOM 1472 N N . CYS B 1 57 ? 7.992 -9.883 7.66 1 97.12 57 CYS B N 1
ATOM 1473 C CA . CYS B 1 57 ? 6.941 -10.766 7.16 1 97.12 57 CYS B CA 1
ATOM 1474 C C . CYS B 1 57 ? 7.531 -11.969 6.441 1 97.12 57 CYS B C 1
ATOM 1476 O O . CYS B 1 57 ? 8.695 -11.953 6.043 1 97.12 57 CYS B O 1
ATOM 1478 N N . ILE B 1 58 ? 6.723 -12.992 6.375 1 96.75 58 ILE B N 1
ATOM 1479 C CA . ILE B 1 58 ? 7.027 -14.148 5.539 1 96.75 58 ILE B CA 1
ATOM 1480 C C . ILE B 1 58 ? 6.25 -14.055 4.227 1 96.75 58 ILE B C 1
ATOM 1482 O O . ILE B 1 58 ? 5.035 -13.852 4.23 1 96.75 58 ILE B O 1
ATOM 1486 N N . ALA B 1 59 ? 6.98 -14.109 3.113 1 96.94 59 ALA B N 1
ATOM 1487 C CA . ALA B 1 59 ? 6.332 -14.016 1.808 1 96.94 59 ALA B CA 1
ATOM 1488 C C . ALA B 1 59 ? 5.254 -15.086 1.654 1 96.94 59 ALA B C 1
ATOM 1490 O O . ALA B 1 59 ? 5.512 -16.266 1.882 1 96.94 59 ALA B O 1
ATOM 1491 N N . PRO B 1 60 ? 4.074 -14.68 1.246 1 97.5 60 PRO B N 1
ATOM 1492 C CA . PRO B 1 60 ? 3.016 -15.672 1.062 1 97.5 60 PRO B CA 1
ATOM 1493 C C . PRO B 1 60 ? 3.242 -16.562 -0.162 1 97.5 60 PRO B C 1
ATOM 1495 O O . PRO B 1 60 ? 4.078 -16.234 -1.011 1 97.5 60 PRO B O 1
ATOM 1498 N N . PRO B 1 61 ? 2.51 -17.672 -0.217 1 97.62 61 PRO B N 1
ATOM 1499 C CA . PRO B 1 61 ? 2.521 -18.422 -1.48 1 97.62 61 PRO B CA 1
ATOM 1500 C C . PRO B 1 61 ? 2.049 -17.578 -2.662 1 97.62 61 PRO B C 1
ATOM 1502 O O . PRO B 1 61 ? 1.302 -16.609 -2.479 1 97.62 61 PRO B O 1
ATOM 1505 N N . GLN B 1 62 ? 2.547 -17.891 -3.807 1 97.88 62 GLN B N 1
ATOM 1506 C CA . GLN B 1 62 ? 1.962 -17.266 -4.984 1 97.88 62 GLN B CA 1
ATOM 1507 C C . GLN B 1 62 ? 0.478 -17.594 -5.105 1 97.88 62 GLN B C 1
ATOM 1509 O O . GLN B 1 62 ? 0.064 -18.719 -4.836 1 97.88 62 GLN B O 1
ATOM 1514 N N . PRO B 1 63 ? -0.376 -16.688 -5.469 1 98.12 63 PRO B N 1
ATOM 1515 C CA . PRO B 1 63 ? -1.791 -17.016 -5.645 1 98.12 63 PRO B CA 1
ATOM 1516 C C . PRO B 1 63 ? -2.035 -17.938 -6.836 1 98.12 63 PRO B C 1
ATOM 1518 O O . PRO B 1 63 ? -1.327 -17.859 -7.844 1 98.12 63 PRO B O 1
ATOM 1521 N N . ALA B 1 64 ? -3.047 -18.766 -6.676 1 98.06 64 ALA B N 1
ATOM 1522 C CA . ALA B 1 64 ? -3.488 -19.516 -7.848 1 98.06 64 ALA B CA 1
ATOM 1523 C C . ALA B 1 64 ? -3.922 -18.578 -8.969 1 98.06 64 ALA B C 1
ATOM 1525 O O . ALA B 1 64 ? -4.656 -17.625 -8.734 1 98.06 64 ALA B O 1
ATOM 1526 N N . ASN B 1 65 ? -3.359 -18.844 -10.117 1 98.31 65 ASN B N 1
ATOM 1527 C CA . ASN B 1 65 ? -3.713 -18.125 -11.344 1 98.31 65 ASN B CA 1
ATOM 1528 C C . ASN B 1 65 ? -3.312 -16.656 -11.266 1 98.31 65 ASN B C 1
ATOM 1530 O O . ASN B 1 65 ? -3.977 -15.789 -11.844 1 98.31 65 ASN B O 1
ATOM 1534 N N . GLY B 1 66 ? -2.354 -16.375 -10.539 1 98.69 66 GLY B N 1
ATOM 1535 C CA . GLY B 1 66 ? -1.784 -15.039 -10.406 1 98.69 66 GLY B CA 1
ATOM 1536 C C . GLY B 1 66 ? -0.355 -15.047 -9.906 1 98.69 66 GLY B C 1
ATOM 1537 O O . GLY B 1 66 ? 0.292 -16.094 -9.875 1 98.69 66 GLY B O 1
ATOM 1538 N N . ARG B 1 67 ? 0.127 -13.883 -9.578 1 98.56 67 ARG B N 1
ATOM 1539 C CA . ARG B 1 67 ? 1.471 -13.742 -9.031 1 98.56 67 ARG B CA 1
ATOM 1540 C C . ARG B 1 67 ? 1.588 -12.469 -8.195 1 98.56 67 ARG B C 1
ATOM 1542 O O . ARG B 1 67 ? 0.803 -11.539 -8.359 1 98.56 67 ARG B O 1
ATOM 1549 N N . TRP B 1 68 ? 2.484 -12.531 -7.305 1 98.31 68 TRP B N 1
ATOM 1550 C CA . TRP B 1 68 ? 2.986 -11.289 -6.719 1 98.31 68 TRP B CA 1
ATOM 1551 C C . TRP B 1 68 ? 4.465 -11.102 -7.035 1 98.31 68 TRP B C 1
ATOM 1553 O O . TRP B 1 68 ? 5.188 -12.07 -7.262 1 98.31 68 TRP B O 1
ATOM 1563 N N . ILE B 1 69 ? 4.926 -9.906 -7.141 1 98.12 69 ILE B N 1
ATOM 1564 C CA . ILE B 1 69 ? 6.332 -9.539 -7.27 1 98.12 69 ILE B CA 1
ATOM 1565 C C . ILE B 1 69 ? 6.707 -8.547 -6.172 1 98.12 69 ILE B C 1
ATOM 1567 O O . ILE B 1 69 ? 5.863 -7.777 -5.711 1 98.12 69 ILE B O 1
ATOM 1571 N N . VAL B 1 70 ? 7.918 -8.617 -5.676 1 97.56 70 VAL B N 1
ATOM 1572 C CA . VAL B 1 70 ? 8.438 -7.668 -4.691 1 97.56 70 VAL B CA 1
ATOM 1573 C C . VAL B 1 70 ? 8.836 -6.367 -5.383 1 97.56 70 VAL B C 1
ATOM 1575 O O . VAL B 1 70 ? 9.539 -6.387 -6.395 1 97.56 70 VAL B O 1
ATOM 1578 N N . LEU B 1 71 ? 8.344 -5.254 -4.848 1 96.06 71 LEU B N 1
ATOM 1579 C CA . LEU B 1 71 ? 8.727 -3.967 -5.418 1 96.06 71 LEU B CA 1
ATOM 1580 C C . LEU B 1 71 ? 9.844 -3.318 -4.605 1 96.06 71 LEU B C 1
ATOM 1582 O O . LEU B 1 71 ? 9.867 -3.432 -3.379 1 96.06 71 LEU B O 1
ATOM 1586 N N . GLY B 1 72 ? 10.703 -2.529 -5.234 1 89.12 72 GLY B N 1
ATOM 1587 C CA . GLY B 1 72 ? 11.68 -1.681 -4.566 1 89.12 72 GLY B CA 1
ATOM 1588 C C . GLY B 1 72 ? 12.836 -2.459 -3.965 1 89.12 72 GLY B C 1
ATOM 1589 O O . GLY B 1 72 ? 13.578 -1.936 -3.129 1 89.12 72 GLY B O 1
ATOM 1590 N N . SER B 1 73 ? 12.898 -3.693 -4.137 1 84.12 73 SER B N 1
ATOM 1591 C CA . SER B 1 73 ? 14.008 -4.477 -3.609 1 84.12 73 SER B CA 1
ATOM 1592 C C . SER B 1 73 ? 14.562 -5.434 -4.664 1 84.12 73 SER B C 1
ATOM 1594 O O . SER B 1 73 ? 13.914 -5.676 -5.688 1 84.12 73 SER B O 1
ATOM 1596 N N . ASN B 1 74 ? 15.766 -5.891 -4.441 1 86.56 74 ASN B N 1
ATOM 1597 C CA . ASN B 1 74 ? 16.406 -6.859 -5.332 1 86.56 74 ASN B CA 1
ATOM 1598 C C . ASN B 1 74 ? 16.062 -8.289 -4.934 1 86.56 74 ASN B C 1
ATOM 1600 O O . ASN B 1 74 ? 16.719 -9.234 -5.387 1 86.56 74 ASN B O 1
ATOM 1604 N N . LEU B 1 75 ? 15.117 -8.367 -4.086 1 88.12 75 LEU B N 1
ATOM 1605 C CA . LEU B 1 75 ? 14.719 -9.695 -3.627 1 88.12 75 LEU B CA 1
ATOM 1606 C C . LEU B 1 75 ? 14.023 -10.469 -4.742 1 88.12 75 LEU B C 1
ATOM 1608 O O . LEU B 1 75 ? 13.289 -9.883 -5.543 1 88.12 75 LEU B O 1
ATOM 1612 N N . THR B 1 76 ? 14.227 -11.789 -4.777 1 92.94 76 THR B N 1
ATOM 1613 C CA . THR B 1 76 ? 13.508 -12.664 -5.695 1 92.94 76 THR B CA 1
ATOM 1614 C C . THR B 1 76 ? 12.07 -12.867 -5.23 1 92.94 76 THR B C 1
ATOM 1616 O O . THR B 1 76 ? 11.727 -12.547 -4.09 1 92.94 76 THR B O 1
ATOM 1619 N N . ASN B 1 77 ? 11.211 -13.273 -6.102 1 95.44 77 ASN B N 1
ATOM 1620 C CA . ASN B 1 77 ? 9.797 -13.523 -5.812 1 95.44 77 ASN B CA 1
ATOM 1621 C C . ASN B 1 77 ? 9.562 -14.953 -5.34 1 95.44 77 ASN B C 1
ATOM 1623 O O . ASN B 1 77 ? 8.875 -15.727 -6.012 1 95.44 77 ASN B O 1
ATOM 1627 N N . VAL B 1 78 ? 10.109 -15.266 -4.137 1 96.06 78 VAL B N 1
ATOM 1628 C CA . VAL B 1 78 ? 10.078 -16.625 -3.625 1 96.06 78 VAL B CA 1
ATOM 1629 C C . VAL B 1 78 ? 9.18 -16.688 -2.393 1 96.06 78 VAL B C 1
ATOM 1631 O O . VAL B 1 78 ? 9.406 -15.984 -1.411 1 96.06 78 VAL B O 1
ATOM 1634 N N . PRO B 1 79 ? 8.086 -17.562 -2.416 1 96.81 79 PRO B N 1
ATOM 1635 C CA . PRO B 1 79 ? 7.262 -17.766 -1.219 1 96.81 79 PRO B CA 1
ATOM 1636 C C . PRO B 1 79 ? 8.086 -18.188 -0.006 1 96.81 79 PRO B C 1
ATOM 1638 O O . PRO B 1 79 ? 9.102 -18.875 -0.155 1 96.81 79 PRO B O 1
ATOM 1641 N N . GLY B 1 80 ? 7.656 -17.766 1.146 1 96.06 80 GLY B N 1
ATOM 1642 C CA . GLY B 1 80 ? 8.266 -18.25 2.377 1 96.06 80 GLY B CA 1
ATOM 1643 C C . GLY B 1 80 ? 9.5 -17.453 2.771 1 96.06 80 GLY B C 1
ATOM 1644 O O . GLY B 1 80 ? 10.016 -17.609 3.881 1 96.06 80 GLY B O 1
ATOM 1645 N N . GLN B 1 81 ? 10.039 -16.641 1.885 1 95.75 81 GLN B N 1
ATOM 1646 C CA . GLN B 1 81 ? 11.211 -15.852 2.232 1 95.75 81 GLN B CA 1
ATOM 1647 C C . GLN B 1 81 ? 10.859 -14.742 3.221 1 95.75 81 GLN B C 1
ATOM 1649 O O . GLN B 1 81 ? 9.688 -14.375 3.355 1 95.75 81 GLN B O 1
ATOM 1654 N N . ILE B 1 82 ? 11.859 -14.266 3.877 1 94.75 82 ILE B N 1
ATOM 1655 C CA . ILE B 1 82 ? 11.664 -13.148 4.797 1 94.75 82 ILE B CA 1
ATOM 1656 C C . ILE B 1 82 ? 11.562 -11.844 4.012 1 94.75 82 ILE B C 1
ATOM 1658 O O . ILE B 1 82 ? 12.391 -11.57 3.135 1 94.75 82 ILE B O 1
ATOM 1662 N N . ILE B 1 83 ? 10.539 -11.086 4.309 1 95.75 83 ILE B N 1
ATOM 1663 C CA . ILE B 1 83 ? 10.312 -9.797 3.676 1 95.75 83 ILE B CA 1
ATOM 1664 C C . ILE B 1 83 ? 10.438 -8.68 4.715 1 95.75 83 ILE B C 1
ATOM 1666 O O . ILE B 1 83 ? 9.781 -8.719 5.758 1 95.75 83 ILE B O 1
ATOM 1670 N N . ASP B 1 84 ? 11.25 -7.715 4.434 1 94.44 84 ASP B N 1
ATOM 1671 C CA . ASP B 1 84 ? 11.5 -6.621 5.367 1 94.44 84 ASP B CA 1
ATOM 1672 C C . ASP B 1 84 ? 10.258 -5.75 5.539 1 94.44 84 ASP B C 1
ATOM 1674 O O . ASP B 1 84 ? 9.414 -5.676 4.641 1 94.44 84 ASP B O 1
ATOM 1678 N N . LYS B 1 85 ? 10.305 -5.051 6.664 1 95.31 85 LYS B N 1
ATOM 1679 C CA . LYS B 1 85 ? 9.25 -4.07 6.926 1 95.31 85 LYS B CA 1
ATOM 1680 C C . LYS B 1 85 ? 9.18 -3.029 5.812 1 95.31 85 LYS B C 1
ATOM 1682 O O . LYS B 1 85 ? 10.211 -2.607 5.285 1 95.31 85 LYS B O 1
ATOM 1687 N N . PHE B 1 86 ? 7.82 -2.643 5.488 1 96.44 86 PHE B N 1
ATOM 1688 C CA . PHE B 1 86 ? 7.473 -1.554 4.582 1 96.44 86 PHE B CA 1
ATOM 1689 C C . PHE B 1 86 ? 7.816 -1.919 3.145 1 96.44 86 PHE B C 1
ATOM 1691 O O . PHE B 1 86 ? 7.785 -1.062 2.258 1 96.44 86 PHE B O 1
ATOM 1698 N N . THR B 1 87 ? 8.109 -3.242 2.91 1 96.31 87 THR B N 1
ATOM 1699 C CA . THR B 1 87 ? 8.25 -3.746 1.548 1 96.31 87 THR B CA 1
ATOM 1700 C C . THR B 1 87 ? 6.879 -3.943 0.903 1 96.31 87 THR B C 1
ATOM 1702 O O . THR B 1 87 ? 5.934 -4.375 1.563 1 96.31 87 THR B O 1
ATOM 1705 N N . VAL B 1 88 ? 6.805 -3.629 -0.369 1 97.81 88 VAL B N 1
ATOM 1706 C CA . VAL B 1 88 ? 5.551 -3.668 -1.114 1 97.81 88 VAL B CA 1
ATOM 1707 C C . VAL B 1 88 ? 5.543 -4.875 -2.049 1 97.81 88 VAL B C 1
ATOM 1709 O O . VAL B 1 88 ? 6.492 -5.09 -2.807 1 97.81 88 VAL B O 1
ATOM 1712 N N . LEU B 1 89 ? 4.441 -5.633 -1.969 1 98.31 89 LEU B N 1
ATOM 1713 C CA . LEU B 1 89 ? 4.145 -6.633 -2.988 1 98.31 89 LEU B CA 1
ATOM 1714 C C . LEU B 1 89 ? 3.088 -6.121 -3.963 1 98.31 89 LEU B C 1
ATOM 1716 O O . LEU B 1 89 ? 2.1 -5.512 -3.549 1 98.31 89 LEU B O 1
ATOM 1720 N N . SER B 1 90 ? 3.318 -6.363 -5.23 1 98.5 90 SER B N 1
ATOM 1721 C CA . SER B 1 90 ? 2.299 -6.125 -6.25 1 98.5 90 SER B CA 1
ATOM 1722 C C . SER B 1 90 ? 1.685 -7.434 -6.734 1 98.5 90 SER B C 1
ATOM 1724 O O . SER B 1 90 ? 2.398 -8.328 -7.195 1 98.5 90 SER B O 1
ATOM 1726 N N . ILE B 1 91 ? 0.367 -7.547 -6.652 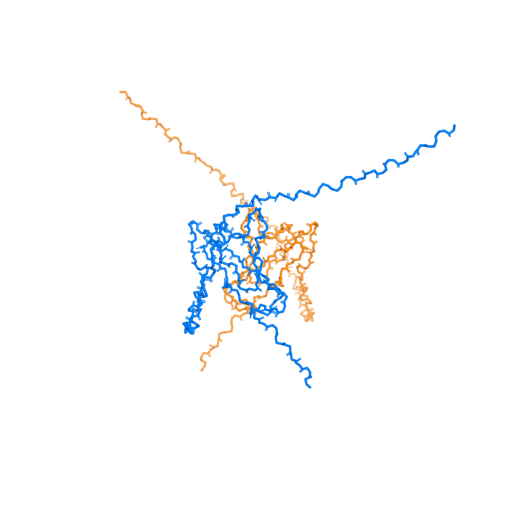1 98.69 91 ILE B N 1
ATOM 1727 C CA . ILE B 1 91 ? -0.333 -8.789 -6.965 1 98.69 91 ILE B CA 1
ATOM 1728 C C . ILE B 1 91 ? -1.159 -8.609 -8.234 1 98.69 91 ILE B C 1
ATOM 1730 O O . ILE B 1 91 ? -1.891 -7.621 -8.375 1 98.69 91 ILE B O 1
ATOM 1734 N N . THR B 1 92 ? -0.985 -9.461 -9.125 1 98.75 92 THR B N 1
ATOM 1735 C CA . THR B 1 92 ? -1.763 -9.484 -10.359 1 98.75 92 THR B CA 1
ATOM 1736 C C . THR B 1 92 ? -2.287 -10.891 -10.641 1 98.75 92 THR B C 1
ATOM 1738 O O . THR B 1 92 ? -1.741 -11.875 -10.141 1 98.75 92 THR B O 1
ATOM 1741 N N . CYS B 1 93 ? -3.393 -10.922 -11.367 1 98.81 93 CYS B N 1
ATOM 1742 C CA . CYS B 1 93 ? -3.928 -12.203 -11.797 1 98.81 93 CYS B CA 1
ATOM 1743 C C . CYS B 1 93 ? -3.564 -12.484 -13.25 1 98.81 93 CYS B C 1
ATOM 1745 O O . CYS B 1 93 ? -3.295 -11.562 -14.023 1 98.81 93 CYS B O 1
ATOM 1747 N N . ASN B 1 94 ? -3.516 -13.773 -13.602 1 98.44 94 ASN B N 1
ATOM 1748 C CA . ASN B 1 94 ? -3.328 -14.18 -14.992 1 98.44 94 ASN B CA 1
ATOM 1749 C C . ASN B 1 94 ? -4.484 -13.719 -15.867 1 98.44 94 ASN B C 1
ATOM 1751 O O . ASN B 1 94 ? -5.551 -13.359 -15.367 1 98.44 94 ASN B O 1
ATOM 1755 N N . ASN B 1 95 ? -4.145 -13.75 -17.172 1 96.81 95 ASN B N 1
ATOM 1756 C CA . ASN B 1 95 ? -5.207 -13.438 -18.125 1 96.81 95 ASN B CA 1
ATOM 1757 C C . ASN B 1 95 ? -6.453 -14.281 -17.875 1 96.81 95 ASN B C 1
ATOM 1759 O O . ASN B 1 95 ? -6.348 -15.469 -17.562 1 96.81 95 ASN B O 1
ATOM 1763 N N . ASN B 1 96 ? -7.625 -13.789 -17.906 1 97 96 ASN B N 1
ATOM 1764 C CA . ASN B 1 96 ? -8.922 -14.445 -17.766 1 97 96 ASN B CA 1
ATOM 1765 C C . ASN B 1 96 ? -9.359 -14.516 -16.312 1 97 96 ASN B C 1
ATOM 1767 O O . ASN B 1 96 ? -10.414 -15.07 -16 1 97 96 ASN B O 1
ATOM 1771 N N . TYR B 1 97 ? -8.477 -14 -15.531 1 97.75 97 TYR B N 1
ATOM 1772 C CA . TYR B 1 97 ? -8.812 -13.93 -14.117 1 97.75 97 TYR B CA 1
ATOM 1773 C C . TYR B 1 97 ? -8.836 -12.484 -13.633 1 97.75 97 TYR B C 1
ATOM 1775 O O . TYR B 1 97 ? -8.188 -11.617 -14.219 1 97.75 97 TYR B O 1
ATOM 1783 N N . VAL B 1 98 ? -9.578 -12.219 -12.578 1 98.12 98 VAL B N 1
ATOM 1784 C CA . VAL B 1 98 ? -9.695 -10.891 -11.984 1 98.12 98 VAL B CA 1
ATOM 1785 C C . VAL B 1 98 ? -9.5 -10.984 -10.469 1 98.12 98 VAL B C 1
ATOM 1787 O O . VAL B 1 98 ? -9.953 -11.945 -9.836 1 98.12 98 VAL B O 1
ATOM 1790 N N . LEU B 1 99 ? -8.82 -9.977 -9.945 1 98.5 99 LEU B N 1
ATOM 1791 C CA . LEU B 1 99 ? -8.602 -9.938 -8.5 1 98.5 99 LEU B CA 1
ATOM 1792 C C . LEU B 1 99 ? -9.938 -9.875 -7.758 1 98.5 99 LEU B C 1
ATOM 1794 O O . LEU B 1 99 ? -10.844 -9.148 -8.156 1 98.5 99 LEU B O 1
ATOM 1798 N N . SER B 1 100 ? -9.961 -10.602 -6.582 1 98.31 100 SER B N 1
ATOM 1799 C CA . SER B 1 100 ? -11.141 -10.562 -5.73 1 98.31 100 SER B CA 1
ATOM 1800 C C . SER B 1 100 ? -11.453 -9.141 -5.273 1 98.31 100 SER B C 1
ATOM 1802 O O . SER B 1 100 ? -12.586 -8.836 -4.898 1 98.31 100 SER B O 1
ATOM 1804 N N . THR B 1 101 ? -10.383 -8.25 -5.258 1 96.94 101 THR B N 1
ATOM 1805 C CA . THR B 1 101 ? -10.578 -6.859 -4.863 1 96.94 101 THR B CA 1
ATOM 1806 C C . THR B 1 101 ? -11.117 -6.039 -6.031 1 96.94 101 THR B C 1
ATOM 1808 O O . THR B 1 101 ? -11.453 -4.867 -5.871 1 96.94 101 THR B O 1
ATOM 1811 N N . HIS B 1 102 ? -11.164 -6.578 -7.27 1 96.44 102 HIS B N 1
ATOM 1812 C CA . HIS B 1 102 ? -11.703 -6.004 -8.5 1 96.44 102 HIS B CA 1
ATOM 1813 C C . HIS B 1 102 ? -10.82 -4.863 -9 1 96.44 102 HIS B C 1
ATOM 1815 O O . HIS B 1 102 ? -11.266 -4.051 -9.812 1 96.44 102 HIS B O 1
ATOM 1821 N N . GLU B 1 103 ? -9.641 -4.715 -8.492 1 96.06 103 GLU B N 1
ATOM 1822 C CA . GLU B 1 103 ? -8.625 -3.805 -9.016 1 96.06 103 GLU B CA 1
ATOM 1823 C C . GLU B 1 103 ? -7.75 -4.496 -10.055 1 96.06 103 GLU B C 1
ATOM 1825 O O . GLU B 1 103 ? -7.73 -5.727 -10.141 1 96.06 103 GLU B O 1
ATOM 1830 N N . THR B 1 104 ? -7.086 -3.721 -10.914 1 96.12 104 THR B N 1
ATOM 1831 C CA . THR B 1 104 ? -6.191 -4.293 -11.922 1 96.12 104 THR B CA 1
ATOM 1832 C C . THR B 1 104 ? -4.965 -4.918 -11.258 1 96.12 104 THR B C 1
ATOM 1834 O O . THR B 1 104 ? -4.391 -5.871 -11.781 1 96.12 104 THR B O 1
ATOM 1837 N N . PHE B 1 105 ? -4.523 -4.43 -10.18 1 97.81 105 PHE B N 1
ATOM 1838 C CA . PHE B 1 105 ? -3.488 -4.965 -9.305 1 97.81 105 PHE B CA 1
ATOM 1839 C C . PHE B 1 105 ? -3.762 -4.586 -7.852 1 97.81 105 PHE B C 1
ATOM 1841 O O . PHE B 1 105 ? -4.543 -3.672 -7.582 1 97.81 105 PHE B O 1
ATOM 1848 N N . HIS B 1 106 ? -3.207 -5.328 -6.973 1 98.12 106 HIS B N 1
ATOM 1849 C CA . HIS B 1 106 ? -3.33 -5.066 -5.543 1 98.12 106 HIS B CA 1
ATOM 1850 C C . HIS B 1 106 ? -1.96 -4.965 -4.883 1 98.12 106 HIS B C 1
ATOM 1852 O O . HIS B 1 106 ? -1.047 -5.723 -5.215 1 98.12 106 HIS B O 1
ATOM 1858 N N . LEU B 1 107 ? -1.846 -3.98 -4.02 1 98.5 107 LEU B N 1
ATOM 1859 C CA . LEU B 1 107 ? -0.6 -3.838 -3.275 1 98.5 107 LEU B CA 1
ATOM 1860 C C . LEU B 1 107 ? -0.762 -4.332 -1.843 1 98.5 107 LEU B C 1
ATOM 1862 O O . LEU B 1 107 ? -1.743 -4 -1.174 1 98.5 107 LEU B O 1
ATOM 1866 N N . MET B 1 108 ? 0.153 -5.141 -1.406 1 98.31 108 MET B N 1
ATOM 1867 C CA . MET B 1 108 ? 0.289 -5.508 0 1 98.31 108 MET B CA 1
ATOM 1868 C C . MET B 1 108 ? 1.592 -4.969 0.581 1 98.31 108 MET B C 1
ATOM 1870 O O . MET B 1 108 ? 2.645 -5.062 -0.054 1 98.31 108 MET B O 1
ATOM 1874 N N . VAL B 1 109 ? 1.55 -4.43 1.735 1 97.81 109 VAL B N 1
ATOM 1875 C CA . VAL B 1 109 ? 2.713 -3.863 2.412 1 97.81 109 VAL B CA 1
ATOM 1876 C C . VAL B 1 109 ? 2.973 -4.621 3.713 1 97.81 109 VAL B C 1
ATOM 1878 O O . VAL B 1 109 ? 2.047 -4.867 4.488 1 97.81 109 VAL B O 1
ATOM 1881 N N . CYS B 1 110 ? 4.195 -5.059 3.953 1 97.56 110 CYS B N 1
ATOM 1882 C CA . CYS B 1 110 ? 4.594 -5.582 5.258 1 97.56 110 CYS B CA 1
ATOM 1883 C C . CYS B 1 110 ? 4.703 -4.461 6.281 1 97.56 110 CYS B C 1
ATOM 1885 O O . CYS B 1 110 ? 5.543 -3.57 6.148 1 97.56 110 CYS B O 1
ATOM 1887 N N . LEU B 1 111 ? 3.873 -4.582 7.281 1 96.12 111 LEU B N 1
ATOM 1888 C CA . LEU B 1 111 ? 3.883 -3.535 8.297 1 96.12 111 LEU B CA 1
ATOM 1889 C C . LEU B 1 111 ? 4.938 -3.818 9.359 1 96.12 111 LEU B C 1
ATOM 1891 O O . LEU B 1 111 ? 5.66 -4.816 9.273 1 96.12 111 LEU B O 1
ATOM 1895 N N . ASP B 1 112 ? 5.137 -2.859 10.305 1 91.5 112 ASP B N 1
ATOM 1896 C CA . ASP B 1 112 ? 6.215 -2.932 11.289 1 91.5 112 ASP B CA 1
ATOM 1897 C C . ASP B 1 112 ? 5.906 -3.975 12.359 1 91.5 112 ASP B C 1
ATOM 1899 O O . ASP B 1 112 ? 6.766 -4.297 13.188 1 91.5 112 ASP B O 1
ATOM 1903 N N . GLU B 1 113 ? 4.793 -4.582 12.32 1 90.88 113 GLU B N 1
ATOM 1904 C CA . GLU B 1 113 ? 4.406 -5.617 13.273 1 90.88 113 GLU B CA 1
ATOM 1905 C C . GLU B 1 113 ? 4.562 -7.012 12.664 1 90.88 113 GLU B C 1
ATOM 1907 O O . GLU B 1 113 ? 4.184 -8.008 13.281 1 90.88 113 GLU B O 1
ATOM 1912 N N . GLY B 1 114 ? 5.078 -7.039 11.508 1 93.31 114 GLY B N 1
ATOM 1913 C CA . GLY B 1 114 ? 5.23 -8.32 10.828 1 93.31 114 GLY B CA 1
ATOM 1914 C C . GLY B 1 114 ? 3.932 -8.836 10.242 1 93.31 114 GLY B C 1
ATOM 1915 O O . GLY B 1 114 ? 3.729 -10.047 10.148 1 93.31 114 GLY B O 1
ATOM 1916 N N . LYS B 1 115 ? 3.07 -7.961 10.102 1 94.56 115 LYS B N 1
ATOM 1917 C CA . LYS B 1 115 ? 1.791 -8.289 9.477 1 94.56 115 LYS B CA 1
ATOM 1918 C C . LYS B 1 115 ? 1.63 -7.57 8.141 1 94.56 115 LYS B C 1
ATOM 1920 O O . LYS B 1 115 ? 2.154 -6.469 7.957 1 94.56 115 LYS B O 1
ATOM 1925 N N . TRP B 1 116 ? 0.95 -8.266 7.316 1 96.81 116 TRP B N 1
ATOM 1926 C CA . TRP B 1 116 ? 0.568 -7.59 6.078 1 96.81 116 TRP B CA 1
ATOM 1927 C C . TRP B 1 116 ? -0.612 -6.652 6.309 1 96.81 116 TRP B C 1
ATOM 1929 O O . TRP B 1 116 ? -1.467 -6.918 7.156 1 96.81 116 TRP B O 1
ATOM 1939 N N . ASN B 1 117 ? -0.654 -5.59 5.547 1 96.31 117 ASN B N 1
ATOM 1940 C CA . ASN B 1 117 ? -1.722 -4.613 5.73 1 96.31 117 ASN B CA 1
ATOM 1941 C C . ASN B 1 117 ? -3.064 -5.152 5.242 1 96.31 117 ASN B C 1
ATOM 1943 O O . ASN B 1 117 ? -4.113 -4.578 5.543 1 96.31 117 ASN B O 1
ATOM 1947 N N . SER B 1 118 ? -3.059 -6.172 4.434 1 96 118 SER B N 1
ATOM 1948 C CA . SER B 1 118 ? -4.277 -6.773 3.906 1 96 118 SER B CA 1
ATOM 1949 C C . SER B 1 118 ? -4.094 -8.266 3.65 1 96 118 SER B C 1
ATOM 1951 O O . SER B 1 118 ? -2.965 -8.766 3.641 1 96 118 SER B O 1
ATOM 1953 N N . GLU B 1 119 ? -5.203 -8.898 3.451 1 95.81 119 GLU B N 1
ATOM 1954 C CA . GLU B 1 119 ? -5.16 -10.312 3.09 1 95.81 119 GLU B CA 1
ATOM 1955 C C . GLU B 1 119 ? -4.789 -10.5 1.621 1 95.81 119 GLU B C 1
ATOM 1957 O O . GLU B 1 119 ? -5.039 -9.617 0.796 1 95.81 119 GLU B O 1
ATOM 1962 N N . MET B 1 120 ? -4.184 -11.609 1.351 1 97.69 120 MET B N 1
ATOM 1963 C CA . MET B 1 120 ? -3.891 -11.953 -0.037 1 97.69 120 MET B CA 1
ATOM 1964 C C . MET B 1 120 ? -5.176 -12.109 -0.843 1 97.69 120 MET B C 1
ATOM 1966 O O . MET B 1 120 ? -6.043 -12.914 -0.491 1 97.69 120 MET B O 1
ATOM 1970 N N . PRO B 1 121 ? -5.254 -11.406 -1.915 1 98 121 PRO B N 1
ATOM 1971 C CA . PRO B 1 121 ? -6.441 -11.617 -2.744 1 98 121 PRO B CA 1
ATOM 1972 C C . PRO B 1 121 ? -6.375 -12.906 -3.553 1 98 121 PRO B C 1
ATOM 1974 O O . PRO B 1 121 ? -5.316 -13.531 -3.643 1 98 121 PRO B O 1
ATOM 1977 N N . HIS B 1 122 ? -7.551 -13.289 -4.043 1 98.31 122 HIS B N 1
ATOM 1978 C CA . HIS B 1 122 ? -7.609 -14.453 -4.918 1 98.31 122 HIS B CA 1
ATOM 1979 C C . HIS B 1 122 ? -7.988 -14.055 -6.34 1 98.31 122 HIS B C 1
ATOM 1981 O O . HIS B 1 122 ? -8.5 -12.953 -6.566 1 98.31 122 HIS B O 1
ATOM 1987 N N . CYS B 1 123 ? -7.629 -14.82 -7.242 1 98.56 123 CYS B N 1
ATOM 1988 C CA . CYS B 1 123 ? -7.93 -14.609 -8.648 1 98.56 123 CYS B CA 1
ATOM 1989 C C . CYS B 1 123 ? -9.117 -15.453 -9.094 1 98.56 123 CYS B C 1
ATOM 1991 O O . CYS B 1 123 ? -9.016 -16.672 -9.18 1 98.56 123 CYS B O 1
ATOM 1993 N N . ASN B 1 124 ? -10.203 -14.711 -9.438 1 97.81 124 ASN B N 1
ATOM 1994 C CA . ASN B 1 124 ? -11.422 -15.359 -9.898 1 97.81 124 ASN B CA 1
ATOM 1995 C C . ASN B 1 124 ? -11.516 -15.383 -11.422 1 97.81 124 ASN B C 1
ATOM 1997 O O . ASN B 1 124 ? -11.031 -14.461 -12.086 1 97.81 124 ASN B O 1
ATOM 2001 N N . ILE B 1 125 ? -12.18 -16.359 -11.945 1 96.06 125 ILE B N 1
ATOM 2002 C CA . ILE B 1 125 ? -12.391 -16.422 -13.383 1 96.06 125 ILE B CA 1
ATOM 2003 C C . ILE B 1 125 ? -13.266 -15.258 -13.836 1 96.06 125 ILE B C 1
ATOM 2005 O O . ILE B 1 125 ? -14.273 -14.945 -13.195 1 96.06 125 ILE B O 1
ATOM 2009 N N . LYS B 1 126 ? -12.773 -14.555 -14.891 1 93.38 126 LYS B N 1
ATOM 2010 C CA . LYS B 1 126 ? -13.586 -13.484 -15.461 1 93.38 126 LYS B CA 1
ATOM 2011 C C . LYS B 1 126 ? -14.875 -14.039 -16.062 1 93.38 126 LYS B C 1
ATOM 2013 O O . LYS B 1 126 ? -14.844 -14.984 -16.844 1 93.38 126 LYS B O 1
ATOM 2018 N N . LYS B 1 127 ? -15.984 -13.609 -15.484 1 85.88 127 LYS B N 1
ATOM 2019 C CA . LYS B 1 127 ? -17.266 -14.039 -16.062 1 85.88 127 LYS B CA 1
ATOM 2020 C C . LYS B 1 127 ? -17.547 -13.305 -17.359 1 85.88 127 LYS B C 1
ATOM 2022 O O . LYS B 1 127 ? -17.406 -12.086 -17.438 1 85.88 127 LYS B O 1
ATOM 2027 N N . ARG B 1 128 ? -17.5 -14.039 -18.484 1 75.44 128 ARG B N 1
ATOM 2028 C CA . ARG B 1 128 ? -17.891 -13.477 -19.766 1 75.44 128 ARG B CA 1
ATOM 2029 C C . ARG B 1 128 ? -19.406 -13.422 -19.906 1 75.44 128 ARG B C 1
ATOM 2031 O O . ARG B 1 128 ? -20.109 -14.328 -19.438 1 75.44 128 ARG B O 1
ATOM 2038 N N . HIS B 1 129 ? -20.031 -12.375 -19.469 1 65.88 129 HIS B N 1
ATOM 2039 C CA . HIS B 1 129 ? -21.453 -12.289 -19.781 1 65.88 129 HIS B CA 1
ATOM 2040 C C . HIS B 1 129 ? -21.703 -12.492 -21.266 1 65.88 129 HIS B C 1
ATOM 2042 O O . HIS B 1 129 ? -21.047 -11.875 -22.109 1 65.88 129 HIS B O 1
ATOM 2048 N N . ASN B 1 130 ? -21.812 -13.656 -21.703 1 57.22 130 ASN B N 1
ATOM 2049 C CA . ASN B 1 130 ? -22.359 -13.875 -23.031 1 57.22 130 ASN B CA 1
ATOM 2050 C C . ASN B 1 130 ? -23.516 -12.93 -23.328 1 57.22 130 ASN B C 1
ATOM 2052 O O . ASN B 1 130 ? -24.391 -12.711 -22.484 1 57.22 130 ASN B O 1
ATOM 2056 N N . ALA B 1 131 ? -23.281 -11.844 -24.062 1 51.88 131 ALA B N 1
ATOM 2057 C CA . ALA B 1 131 ? -24.453 -11.188 -24.625 1 51.88 131 ALA B CA 1
ATOM 2058 C C . ALA B 1 131 ? -25.469 -12.211 -25.125 1 51.88 131 ALA B C 1
ATOM 2060 O O . ALA B 1 131 ? -25.203 -12.938 -26.078 1 51.88 131 ALA B O 1
ATOM 2061 N N . ILE B 1 132 ? -26.016 -12.828 -24.188 1 40.5 132 ILE B N 1
ATOM 2062 C CA . ILE B 1 132 ? -27.219 -13.359 -24.844 1 40.5 132 ILE B CA 1
ATOM 2063 C C . ILE B 1 132 ? -28.141 -12.211 -25.219 1 40.5 132 ILE B C 1
ATOM 2065 O O . ILE B 1 132 ? -28.406 -11.32 -24.406 1 40.5 132 ILE B O 1
#

Foldseek 3Di:
DPPPPDPPPPDPPPPPPPPDDPPDDPPPPPPPPPPPPVPVPPPPLQFQFDFDPQQWGFATDAAVQKGKAKPPDPDGRDGGDTGDAQIKIKIAGHPQWAWPVRDRIDIWGRHSNRGIPDTDTHIHGDDDPPPD/DCPPPDPDDPPPDPCPPPPDDPDDDPPDPDPPPPPPPVPVPPPPLQFQFDFDPQQWGFATDAAVQKGKAKPPDPDGRDGRDTGDAQIKIKIAGHPQWAWPVRDRIDIWGRHSNRGIPDRDTHIHGDDDPPPD

Organism: Rhynchophorus ferrugineus (NCBI:txid354439)